Protein AF-A0A369AV70-F1 (afdb_monomer_lite)

pLDDT: mean 77.68, std 11.42, range [39.38, 92.25]

Foldseek 3Di:
DAPVVLLVVLLVLCVVLVPPCSVVVSVVLVVQLVVCVVVPDDSVVSVVPDDDSVVSSVVVCVVVVVVDPPPPVQPVVNVVCCVVVVVVVVVVVVVVVVVVVVVLVVLLVVLVVLLVLLVVLQVLLVVLVVVCVVDPPPVSNVVSNVSSVVSNVSSVVSVVVSVVSCVVSVVVVVVVVVVVVVVVVVVVPPD

Radius of gyration: 41.64 Å; chains: 1; bounding box: 65×22×122 Å

Secondary structure (DSSP, 8-state):
--HHHHHHHHHHHHHHTT-TTHHHHHHHHHHHHHHHHHTT--HHHHHHHSPPHHHHHHHHHHHTTTTS-------HHHHHHHHHHHHHHHHHHHHHHHHHHHHHHHHHHHHHHHHHHHHHHHHHHHHHHHGGGS---HHHHHHHHHHHHHHHHHHHHHHHHHHHHHHHHHHHHHHHHHHHHHHHHHHTT--

Sequence (191 aa):
MTKEHFLLSLEKELKQQQIENFTTYINYYDEIINDYMEDGYTELEALNKLDSIDQIVQTIKDENGLTETLAVKRNPMLIVLLIVGAPLWGSILISIILLLFSGLIILWCGPFILGALSFGGLLTGIVSLAGLVFNQQLFYIVTQLGVALIATAVGILLLLGTVYSTKYVGVFSKKIINTLQKVFSWKGGIF

Organism: NCBI:txid2738

Structure (mmCIF, N/CA/C/O backbone):
data_AF-A0A369AV70-F1
#
_entry.id   AF-A0A369AV70-F1
#
loop_
_atom_site.group_PDB
_atom_site.id
_atom_site.type_symbol
_atom_site.label_atom_id
_atom_site.label_alt_id
_atom_site.label_comp_id
_atom_site.label_asym_id
_atom_site.label_entity_id
_atom_site.label_seq_id
_atom_site.pdbx_PDB_ins_code
_atom_site.Cartn_x
_atom_site.Cartn_y
_atom_site.Cartn_z
_atom_site.occupancy
_atom_site.B_iso_or_equiv
_atom_site.auth_seq_id
_atom_site.auth_comp_id
_atom_site.auth_asym_id
_atom_site.auth_atom_id
_atom_site.pdbx_PDB_model_num
ATOM 1 N N . MET A 1 1 ? -28.610 -12.282 66.60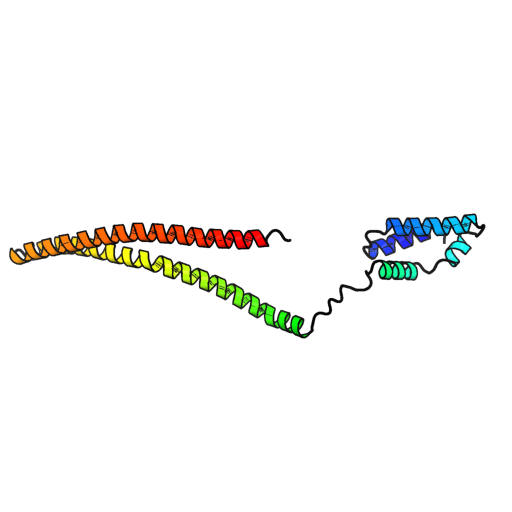7 1.00 59.03 1 MET A N 1
ATOM 2 C CA . MET A 1 1 ? -27.494 -11.912 65.708 1.00 59.03 1 MET A CA 1
ATOM 3 C C . MET A 1 1 ? -26.863 -10.670 66.318 1.00 59.03 1 MET A C 1
ATOM 5 O O . MET A 1 1 ? -27.627 -9.846 66.800 1.00 59.03 1 MET A O 1
ATOM 9 N N . THR A 1 2 ? -25.538 -10.571 66.414 1.00 76.25 2 THR A N 1
ATOM 10 C CA . THR A 1 2 ? -24.862 -9.352 66.903 1.00 76.25 2 THR A CA 1
ATOM 11 C C . THR A 1 2 ? -24.677 -8.354 65.763 1.00 76.25 2 THR A C 1
ATOM 13 O O . THR A 1 2 ? -24.597 -8.758 64.599 1.00 76.25 2 THR A O 1
ATOM 16 N N . LYS A 1 3 ? -24.582 -7.063 66.095 1.00 74.88 3 LYS A N 1
ATOM 17 C CA . LYS A 1 3 ? -24.381 -5.959 65.143 1.00 74.88 3 LYS A CA 1
ATOM 18 C C . LYS A 1 3 ? -23.229 -6.216 64.160 1.00 74.88 3 LYS A C 1
ATOM 20 O O . LYS A 1 3 ? -23.408 -6.118 62.948 1.00 74.88 3 LYS A O 1
ATOM 25 N N . GLU A 1 4 ? -22.073 -6.641 64.670 1.00 74.94 4 GLU A N 1
ATOM 26 C CA . GLU A 1 4 ? -20.885 -6.934 63.851 1.00 74.94 4 GLU A CA 1
ATOM 27 C C . GLU A 1 4 ? -21.135 -8.043 62.819 1.00 74.94 4 GLU A C 1
ATOM 29 O O . GLU A 1 4 ? -20.694 -7.962 61.674 1.00 74.94 4 GLU A O 1
ATOM 34 N N . HIS A 1 5 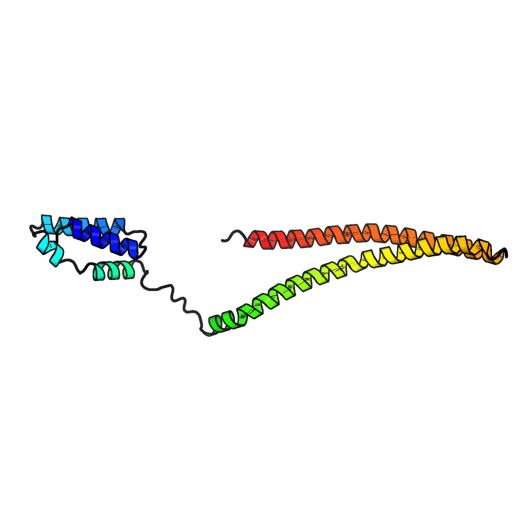? -21.897 -9.072 63.197 1.00 77.75 5 HIS A N 1
ATOM 35 C CA . HIS A 1 5 ? -22.207 -10.188 62.307 1.00 77.75 5 HIS A CA 1
ATOM 36 C C . HIS A 1 5 ? -23.163 -9.771 61.176 1.00 77.75 5 HIS A C 1
ATOM 38 O O . HIS A 1 5 ? -23.091 -10.316 60.072 1.00 77.75 5 HIS A O 1
ATOM 44 N N . PHE A 1 6 ? -24.059 -8.814 61.430 1.00 79.25 6 PHE A N 1
ATOM 45 C CA . PHE A 1 6 ? -24.961 -8.267 60.417 1.00 79.25 6 PHE A CA 1
ATOM 46 C C . PHE A 1 6 ? -24.194 -7.457 59.365 1.00 79.25 6 PHE A C 1
ATOM 48 O O . PHE A 1 6 ? -24.313 -7.743 58.174 1.00 79.25 6 PHE A O 1
ATOM 55 N N . LEU A 1 7 ? -23.335 -6.528 59.796 1.00 79.75 7 LEU A N 1
ATOM 56 C CA . LEU A 1 7 ? -22.554 -5.684 58.884 1.00 79.75 7 LEU A CA 1
ATOM 57 C C . LEU A 1 7 ? -21.557 -6.495 58.047 1.00 79.75 7 LEU A C 1
ATOM 59 O O . LEU A 1 7 ? -21.451 -6.267 56.846 1.00 79.75 7 LEU A O 1
ATOM 63 N N . LEU A 1 8 ? -20.903 -7.507 58.630 1.00 81.12 8 LEU A N 1
ATOM 64 C CA . LEU A 1 8 ? -20.026 -8.418 57.879 1.00 81.12 8 LEU A CA 1
ATOM 65 C C . LEU A 1 8 ? -20.783 -9.226 56.815 1.00 81.12 8 LEU A C 1
ATOM 67 O O . LEU A 1 8 ? -20.259 -9.485 55.730 1.00 81.12 8 LEU A O 1
ATOM 71 N N . SER A 1 9 ? -22.015 -9.637 57.121 1.00 80.31 9 SER A N 1
ATOM 72 C CA . SER A 1 9 ? -22.860 -10.373 56.175 1.00 80.31 9 SER A CA 1
ATOM 73 C C . SER A 1 9 ? -23.326 -9.463 55.033 1.00 80.31 9 SER A C 1
ATOM 75 O O . SER A 1 9 ? -23.262 -9.863 53.873 1.00 80.31 9 SER A O 1
ATOM 77 N N . LEU A 1 10 ? -23.703 -8.219 55.348 1.00 80.38 10 LEU A N 1
ATOM 78 C CA . LEU A 1 10 ? -24.058 -7.198 54.363 1.00 80.38 10 LEU A CA 1
ATOM 79 C C . LEU A 1 10 ? -22.861 -6.842 53.465 1.00 80.38 10 LEU A C 1
ATOM 81 O O . LEU A 1 10 ? -22.993 -6.807 52.246 1.00 80.38 10 LEU A O 1
ATOM 85 N N . GLU A 1 11 ? -21.666 -6.664 54.035 1.00 81.31 11 GLU A N 1
ATOM 86 C CA . GLU A 1 11 ? -20.443 -6.364 53.278 1.00 81.31 11 GLU A CA 1
ATOM 87 C C . GLU A 1 11 ? -20.113 -7.479 52.280 1.00 81.31 11 GLU A C 1
ATOM 89 O O . GLU A 1 11 ? -19.746 -7.214 51.132 1.00 81.31 11 GLU A O 1
ATOM 94 N N . LYS A 1 12 ? -20.260 -8.738 52.705 1.00 82.25 12 LYS A N 1
ATOM 95 C CA . LYS A 1 12 ? -20.006 -9.903 51.856 1.00 82.25 12 LYS A CA 1
ATOM 96 C C . LYS A 1 12 ? -20.959 -9.952 50.660 1.00 82.25 12 LYS A C 1
ATOM 98 O O . LYS A 1 12 ? -20.491 -10.156 49.540 1.00 82.25 12 LYS A O 1
ATOM 103 N N . GLU A 1 13 ? -22.251 -9.724 50.882 1.00 79.56 13 GLU A N 1
ATOM 104 C CA . GLU A 1 13 ? -23.256 -9.690 49.813 1.00 79.56 13 GLU A CA 1
ATOM 105 C C . GLU A 1 13 ? -23.037 -8.505 48.857 1.00 79.56 13 GLU A C 1
ATOM 107 O O . GLU A 1 13 ? -23.039 -8.680 47.637 1.00 79.56 13 GLU A O 1
ATOM 112 N N . LEU A 1 14 ? -22.737 -7.310 49.379 1.00 78.62 14 LEU A N 1
ATOM 113 C CA . LEU A 1 14 ? -22.451 -6.129 48.554 1.00 78.62 14 LEU A CA 1
ATOM 114 C C . LEU A 1 14 ? -21.181 -6.307 47.701 1.00 78.62 14 LEU A C 1
ATOM 116 O O . LEU A 1 14 ? -21.164 -5.923 46.528 1.00 78.62 14 LEU A O 1
ATOM 120 N N . LYS A 1 15 ? -20.134 -6.948 48.245 1.00 77.94 15 LYS A N 1
ATOM 121 C CA . LYS A 1 15 ? -18.927 -7.315 47.481 1.00 77.94 15 LYS A CA 1
ATOM 122 C C . LYS A 1 15 ? -19.215 -8.364 46.414 1.00 77.94 15 LYS A C 1
ATOM 124 O O . LYS A 1 15 ? -18.696 -8.255 45.304 1.00 77.94 15 LYS A O 1
ATOM 129 N N . GLN A 1 16 ? -20.041 -9.364 46.720 1.00 75.88 16 GLN A N 1
ATOM 130 C CA . GLN A 1 16 ? -20.446 -10.383 45.751 1.00 75.88 16 GLN A CA 1
ATOM 131 C C . GLN A 1 16 ? -21.220 -9.772 44.571 1.00 75.88 16 GLN A C 1
ATOM 133 O O . GLN A 1 16 ? -21.081 -10.240 43.442 1.00 75.88 16 GLN A O 1
ATOM 138 N N . GLN A 1 17 ? -21.970 -8.696 44.811 1.00 68.62 17 GLN A N 1
ATOM 139 C CA . GLN A 1 17 ? -22.721 -7.950 43.795 1.00 68.62 17 GLN A CA 1
ATOM 140 C C . GLN A 1 17 ? -21.906 -6.834 43.100 1.00 68.62 17 GLN A C 1
ATOM 142 O O . GLN A 1 17 ? -22.469 -6.106 42.288 1.00 68.62 17 GLN A O 1
ATOM 147 N N . GLN A 1 18 ? -20.596 -6.706 43.371 1.00 67.88 18 GLN A N 1
ATOM 148 C CA . GLN A 1 18 ? -19.682 -5.714 42.768 1.00 67.88 18 GLN A CA 1
ATOM 149 C C . GLN A 1 18 ? -20.112 -4.242 42.925 1.00 67.88 18 GLN A C 1
ATOM 151 O O . GLN A 1 18 ? -19.930 -3.429 42.020 1.00 67.88 18 GLN A O 1
ATOM 156 N N . ILE A 1 19 ? -20.665 -3.869 44.078 1.00 71.88 19 ILE A N 1
ATOM 157 C CA . ILE A 1 19 ? -21.069 -2.480 44.332 1.00 71.88 19 ILE A CA 1
ATOM 158 C C . ILE A 1 19 ? -19.840 -1.665 44.756 1.00 71.88 19 ILE A C 1
ATOM 160 O O . ILE A 1 19 ? -19.315 -1.868 45.847 1.00 71.88 19 ILE A O 1
ATOM 164 N N . GLU A 1 20 ? -19.372 -0.736 43.914 1.00 67.25 20 GLU A N 1
ATOM 165 C CA . GLU A 1 20 ? -18.152 0.058 44.176 1.00 67.25 20 GLU A CA 1
ATOM 166 C C . GLU A 1 20 ? -18.239 0.892 45.470 1.00 67.25 20 GLU A C 1
ATOM 168 O O . GLU A 1 20 ? -17.248 1.037 46.182 1.00 67.25 20 GLU A O 1
ATOM 173 N N . ASN A 1 21 ? -19.436 1.372 45.829 1.00 72.62 21 ASN A N 1
ATOM 174 C CA . ASN A 1 21 ? -19.671 2.237 46.993 1.00 72.62 21 ASN A CA 1
ATOM 175 C C . ASN A 1 21 ? -20.067 1.481 48.279 1.00 72.62 21 ASN A C 1
ATOM 177 O O . ASN A 1 21 ? -20.657 2.073 49.182 1.00 72.62 21 ASN A O 1
ATOM 181 N N . PHE A 1 22 ? -19.770 0.180 48.387 1.00 75.75 22 PHE A N 1
ATOM 182 C CA . PHE A 1 22 ? -20.224 -0.658 49.508 1.00 75.75 22 PHE A CA 1
ATOM 183 C C . PHE A 1 22 ? -19.857 -0.099 50.897 1.00 75.75 22 PHE A C 1
ATOM 185 O O . PHE A 1 22 ? -20.678 -0.161 51.806 1.00 75.75 22 PHE A O 1
ATOM 192 N N . THR A 1 23 ? -18.676 0.507 51.067 1.00 76.75 23 THR A N 1
ATOM 193 C CA . THR A 1 23 ? -18.229 1.088 52.349 1.00 76.75 23 THR A CA 1
ATOM 194 C C . THR A 1 23 ? -19.156 2.195 52.854 1.00 76.75 23 THR A C 1
ATOM 196 O O . THR A 1 23 ? -19.419 2.279 54.051 1.00 76.75 23 THR A O 1
ATOM 199 N N . THR A 1 24 ? -19.686 3.029 51.955 1.00 78.12 24 THR A N 1
ATOM 200 C CA . THR A 1 24 ? -20.618 4.106 52.320 1.00 78.12 24 THR A CA 1
ATOM 201 C C . THR A 1 24 ? -21.941 3.535 52.819 1.00 78.12 24 THR A C 1
ATOM 203 O O . THR A 1 24 ? -22.472 4.013 53.817 1.00 78.12 24 THR A O 1
ATOM 206 N N . TYR A 1 25 ? -22.436 2.470 52.182 1.00 78.94 25 TYR A N 1
ATOM 207 C CA . TYR A 1 25 ? -23.645 1.779 52.627 1.00 78.94 25 TYR A CA 1
ATOM 208 C C . TYR A 1 25 ? -23.448 1.094 53.980 1.00 78.94 25 TYR A C 1
ATOM 210 O O . TYR A 1 25 ? -24.301 1.215 54.850 1.00 78.94 25 TYR A O 1
ATOM 218 N N . ILE A 1 26 ? -22.307 0.433 54.197 1.00 82.50 26 ILE A N 1
ATOM 219 C CA . ILE A 1 26 ? -21.992 -0.183 55.494 1.00 82.50 26 ILE A CA 1
ATOM 220 C C . ILE A 1 26 ? -21.969 0.861 56.615 1.00 82.50 26 ILE A C 1
ATOM 222 O O . ILE A 1 26 ? -22.577 0.631 57.656 1.00 82.50 26 ILE A O 1
ATOM 226 N N . ASN A 1 27 ? -21.338 2.016 56.390 1.00 82.25 27 ASN A N 1
ATOM 227 C CA . ASN A 1 27 ? -21.299 3.093 57.381 1.00 82.25 27 ASN A CA 1
ATOM 228 C C . ASN A 1 27 ? -22.689 3.682 57.659 1.00 82.25 27 ASN A C 1
ATOM 230 O O . ASN A 1 27 ? -23.011 3.957 58.808 1.00 82.25 27 ASN A O 1
ATOM 234 N N . TYR A 1 28 ? -23.523 3.828 56.629 1.00 82.50 28 TYR A N 1
ATOM 235 C CA . TYR A 1 28 ? -24.895 4.314 56.777 1.00 82.50 28 TYR A CA 1
ATOM 236 C C . TYR A 1 28 ? -25.750 3.383 57.648 1.00 82.50 28 TYR A C 1
ATOM 238 O O . TYR A 1 28 ? -26.437 3.834 58.562 1.00 82.50 28 TYR A O 1
ATOM 246 N N . TYR A 1 29 ? -25.677 2.069 57.414 1.00 80.81 29 TYR A N 1
ATOM 247 C CA . TYR A 1 29 ? -26.393 1.106 58.252 1.00 80.81 29 TYR A CA 1
ATOM 248 C C . TYR A 1 29 ? -25.785 0.981 59.656 1.00 80.81 29 TYR A C 1
ATOM 250 O O . TYR A 1 29 ? -26.525 0.724 60.601 1.00 80.81 29 TYR A O 1
ATOM 258 N N . ASP A 1 30 ? -24.475 1.195 59.824 1.00 83.81 30 ASP A N 1
ATOM 259 C CA . ASP A 1 30 ? -23.851 1.283 61.149 1.00 83.81 30 ASP A CA 1
ATOM 260 C C . ASP A 1 30 ? -24.397 2.472 61.957 1.00 83.81 30 ASP A C 1
ATOM 262 O O . ASP A 1 30 ? -24.752 2.295 63.122 1.00 83.81 30 ASP A O 1
ATOM 266 N N . GLU A 1 31 ? -24.534 3.644 61.326 1.00 81.06 31 GLU A N 1
ATOM 267 C CA . GLU A 1 31 ? -25.100 4.865 61.918 1.00 81.06 31 GLU A CA 1
ATOM 268 C C . GLU A 1 31 ? -26.568 4.666 62.319 1.00 81.06 31 GLU A C 1
ATOM 270 O O . GLU A 1 31 ? -26.914 4.895 63.472 1.00 81.06 31 GLU A O 1
ATOM 275 N N . ILE A 1 32 ? -27.400 4.095 61.440 1.00 81.94 32 ILE A N 1
ATOM 276 C CA . ILE A 1 32 ? -28.806 3.785 61.763 1.00 81.94 32 ILE A CA 1
ATOM 277 C C . ILE A 1 32 ? -28.925 2.822 62.949 1.00 81.94 32 ILE A C 1
ATOM 279 O O . ILE A 1 32 ? -29.787 2.990 63.813 1.00 81.94 32 ILE A O 1
ATOM 283 N N . ILE A 1 33 ? -28.090 1.780 62.996 1.00 81.94 33 ILE A N 1
ATOM 284 C CA . ILE A 1 33 ? -28.121 0.829 64.113 1.00 81.94 33 ILE A CA 1
ATOM 285 C C . ILE A 1 33 ? -27.676 1.525 65.408 1.00 81.94 33 ILE A C 1
ATOM 287 O O . ILE A 1 33 ? -28.256 1.254 66.458 1.00 81.94 33 ILE A O 1
ATOM 291 N N . ASN A 1 34 ? -26.687 2.424 65.345 1.00 82.12 34 ASN A N 1
ATOM 292 C CA . ASN A 1 34 ? -26.257 3.222 66.495 1.00 82.12 34 ASN A CA 1
ATOM 293 C C . ASN A 1 34 ? -27.359 4.164 66.990 1.00 82.12 34 ASN A C 1
ATOM 295 O O . ASN A 1 34 ? -27.622 4.159 68.189 1.00 82.12 34 ASN A O 1
ATOM 299 N N . ASP A 1 35 ? -28.061 4.862 66.098 1.00 82.81 35 ASP A N 1
ATOM 300 C CA . ASP A 1 35 ? -29.184 5.738 66.454 1.00 82.81 35 ASP A CA 1
ATOM 301 C C . ASP A 1 35 ? -30.285 4.963 67.193 1.00 82.81 35 ASP A C 1
ATOM 303 O O . ASP A 1 35 ? -30.787 5.399 68.229 1.00 82.81 35 ASP A O 1
ATOM 307 N N . TYR A 1 36 ? -30.614 3.750 66.732 1.00 77.44 36 TYR A N 1
ATOM 308 C CA . TYR A 1 36 ? -31.575 2.901 67.440 1.00 77.44 36 TYR A CA 1
ATOM 309 C C . TYR A 1 36 ? -31.081 2.466 68.826 1.00 77.44 36 TYR A C 1
ATOM 311 O O . TYR A 1 36 ? -31.882 2.362 69.755 1.00 77.44 36 TYR A O 1
ATOM 319 N N . MET A 1 37 ? -29.785 2.214 68.999 1.00 77.94 37 MET A N 1
ATOM 320 C CA . MET A 1 37 ? -29.239 1.908 70.325 1.00 77.94 37 MET A CA 1
ATOM 321 C C . MET A 1 37 ? -29.229 3.139 71.244 1.00 77.94 37 MET A C 1
ATOM 323 O O . MET A 1 37 ? -29.483 2.995 72.441 1.00 77.94 37 MET A O 1
ATOM 327 N N . GLU A 1 38 ? -28.982 4.338 70.707 1.00 80.56 38 GLU A N 1
ATOM 328 C CA . GLU A 1 38 ? -29.036 5.602 71.457 1.00 80.56 38 GLU A CA 1
ATOM 329 C C . GLU A 1 38 ? -30.464 5.958 71.899 1.00 80.56 38 GLU A C 1
ATOM 331 O O . GLU A 1 38 ? -30.662 6.423 73.023 1.00 80.56 38 GLU A O 1
ATOM 336 N N . ASP A 1 39 ? -31.468 5.617 71.088 1.00 74.56 39 ASP A N 1
ATOM 337 C CA . ASP A 1 39 ? -32.894 5.722 71.425 1.00 74.56 39 ASP A CA 1
ATOM 338 C C . ASP A 1 39 ? -33.365 4.686 72.474 1.00 74.56 39 ASP A C 1
ATOM 340 O O . ASP A 1 39 ? -34.540 4.658 72.857 1.00 74.56 39 ASP A O 1
ATOM 344 N N . GLY A 1 40 ? -32.458 3.838 72.973 1.00 69.94 40 GLY A N 1
ATOM 345 C CA . GLY A 1 40 ? -32.709 2.891 74.060 1.00 69.94 40 GLY A CA 1
ATOM 346 C C . GLY A 1 40 ? -33.216 1.516 73.621 1.00 69.94 40 GLY A C 1
ATOM 347 O O . GLY A 1 40 ? -33.662 0.743 74.473 1.00 69.94 40 GLY A O 1
ATOM 348 N N . TYR A 1 41 ? -33.150 1.186 72.326 1.00 73.50 41 TYR A N 1
ATOM 349 C CA . TYR A 1 41 ? -33.472 -0.156 71.837 1.00 73.50 41 TYR A CA 1
ATOM 350 C C . TYR A 1 41 ? -32.304 -1.120 72.052 1.00 73.50 41 TYR A C 1
ATOM 352 O O . TYR A 1 41 ? -31.130 -0.762 71.952 1.00 73.50 41 TYR A O 1
ATOM 360 N N . THR A 1 42 ? -32.619 -2.387 72.316 1.00 72.75 42 THR A N 1
ATOM 361 C CA . THR A 1 42 ? -31.590 -3.434 72.361 1.00 72.75 42 THR A CA 1
ATOM 362 C C . THR A 1 42 ? -31.100 -3.773 70.947 1.00 72.75 42 THR A C 1
ATOM 364 O O . THR A 1 42 ? -31.857 -3.668 69.983 1.00 72.75 42 THR A O 1
ATOM 367 N N . GLU A 1 43 ? -29.852 -4.236 70.799 1.00 70.38 43 GLU A N 1
ATOM 368 C CA . GLU A 1 43 ? -29.265 -4.594 69.488 1.00 70.38 43 GLU A CA 1
ATOM 369 C C . GLU A 1 43 ? -30.163 -5.530 68.657 1.00 70.38 43 GLU A C 1
ATOM 371 O O . GLU A 1 43 ? -30.239 -5.428 67.434 1.00 70.38 43 GLU A O 1
ATOM 376 N N . LEU A 1 44 ? -30.875 -6.440 69.328 1.00 66.19 44 LEU A N 1
ATOM 377 C CA . LEU A 1 44 ? -31.789 -7.387 68.693 1.00 66.19 44 LEU A CA 1
ATOM 378 C C . LEU A 1 44 ? -33.069 -6.718 68.174 1.00 66.19 44 LEU A C 1
ATOM 380 O O . LEU A 1 44 ? -33.594 -7.143 67.150 1.00 66.19 44 LEU A O 1
ATOM 384 N N . GLU A 1 45 ? -33.568 -5.685 68.851 1.00 67.50 45 GLU A N 1
ATOM 385 C CA . GLU A 1 45 ? -34.747 -4.926 68.421 1.00 67.50 45 GLU A CA 1
ATOM 386 C C . GLU A 1 45 ? -34.417 -3.969 67.274 1.00 67.50 45 GLU A C 1
ATOM 388 O O . GLU A 1 45 ? -35.220 -3.841 66.351 1.00 67.50 45 GLU A O 1
ATOM 393 N N . ALA A 1 46 ? -33.226 -3.362 67.288 1.00 69.19 46 ALA A N 1
ATOM 394 C CA . ALA A 1 46 ? -32.731 -2.533 66.190 1.00 69.19 46 ALA A CA 1
ATOM 395 C C . ALA A 1 46 ? -32.605 -3.347 64.890 1.00 69.19 46 ALA A C 1
ATOM 397 O O . ALA A 1 46 ? -33.103 -2.943 63.842 1.00 69.19 46 ALA A O 1
ATOM 398 N N . LEU A 1 47 ? -32.028 -4.550 64.975 1.00 69.62 47 LEU A N 1
ATOM 399 C CA . LEU A 1 47 ? -31.894 -5.460 63.833 1.00 69.62 47 LEU A CA 1
ATOM 400 C C . LEU A 1 47 ? -33.237 -6.006 63.331 1.00 69.62 47 LEU A C 1
ATOM 402 O O . LEU A 1 47 ? -33.357 -6.304 62.150 1.00 69.62 47 LEU A O 1
ATOM 406 N N . ASN A 1 48 ? -34.241 -6.135 64.202 1.00 71.69 48 ASN A N 1
ATOM 407 C CA . ASN A 1 48 ? -35.582 -6.589 63.816 1.00 71.69 48 ASN A CA 1
ATOM 408 C C . ASN A 1 48 ? -36.428 -5.470 63.178 1.00 71.69 48 ASN A C 1
ATOM 410 O O . ASN A 1 48 ? -37.447 -5.748 62.550 1.00 71.69 48 ASN A O 1
ATOM 414 N N . LYS A 1 49 ? -36.031 -4.202 63.362 1.00 71.06 49 LYS A N 1
ATOM 415 C CA . LYS A 1 49 ? -36.611 -3.056 62.647 1.00 71.06 49 LYS A CA 1
ATOM 416 C C . LYS A 1 49 ? -36.005 -2.848 61.262 1.00 71.06 49 LYS A C 1
ATOM 418 O O . LYS A 1 49 ? -36.653 -2.218 60.431 1.00 71.06 49 LYS A O 1
ATOM 423 N N . LEU A 1 50 ? -34.790 -3.338 61.025 1.00 73.81 50 LEU A N 1
ATOM 424 C CA . LEU A 1 50 ? -34.187 -3.330 59.697 1.00 73.81 50 LEU A CA 1
ATOM 425 C C . LEU A 1 50 ? -34.805 -4.426 58.820 1.00 73.81 50 LEU A C 1
ATOM 427 O O . LEU A 1 50 ? -35.113 -5.523 59.287 1.00 73.81 50 LEU A O 1
ATOM 431 N N . ASP A 1 51 ? -34.948 -4.121 57.530 1.00 71.38 51 ASP A N 1
ATOM 432 C CA . ASP A 1 51 ? -35.296 -5.109 56.512 1.00 71.38 51 ASP A CA 1
ATOM 433 C C . ASP A 1 51 ? -34.218 -6.203 56.403 1.00 71.38 51 ASP A C 1
ATOM 435 O O . ASP A 1 51 ? -33.070 -6.048 56.833 1.00 71.38 51 ASP A O 1
ATOM 439 N N . SER A 1 52 ? -34.580 -7.342 55.808 1.00 75.69 52 SER A N 1
ATOM 440 C CA . SER A 1 52 ? -33.643 -8.458 55.638 1.00 75.69 52 SER A CA 1
ATOM 441 C C . SER A 1 52 ? -32.445 -8.044 54.775 1.00 75.69 52 SER A C 1
ATOM 443 O O . SER A 1 52 ? -32.582 -7.234 53.860 1.00 75.69 52 SER A O 1
ATOM 445 N N . ILE A 1 53 ? -31.274 -8.650 55.010 1.00 72.31 53 ILE A N 1
ATOM 446 C CA . ILE A 1 53 ? -30.031 -8.346 54.272 1.00 72.31 53 ILE A CA 1
ATOM 447 C C . ILE A 1 53 ? -30.257 -8.412 52.752 1.00 72.31 53 ILE A C 1
ATOM 449 O O . ILE A 1 53 ? -29.838 -7.511 52.032 1.00 72.31 53 ILE A O 1
ATOM 453 N N . ASP A 1 54 ? -30.995 -9.418 52.270 1.00 70.12 54 ASP A N 1
ATOM 454 C CA . ASP A 1 54 ? -31.352 -9.555 50.851 1.00 70.12 54 ASP A CA 1
ATOM 455 C C . ASP A 1 54 ? -32.186 -8.378 50.317 1.00 70.12 54 ASP A C 1
ATOM 457 O O . ASP A 1 54 ? -31.989 -7.939 49.185 1.00 70.12 54 ASP A O 1
ATOM 461 N N . GLN A 1 55 ? -33.109 -7.850 51.125 1.00 74.38 55 GLN A N 1
ATOM 462 C CA . GLN A 1 55 ? -33.958 -6.716 50.749 1.00 74.38 55 GLN A CA 1
ATOM 463 C C . GLN A 1 55 ? -33.150 -5.421 50.712 1.00 74.38 55 GLN A C 1
ATOM 465 O O . GLN A 1 55 ? -33.276 -4.655 49.765 1.00 74.38 55 GLN A O 1
ATOM 470 N N . ILE A 1 56 ? -32.266 -5.212 51.690 1.00 77.06 56 ILE A N 1
ATOM 471 C CA . ILE A 1 56 ? -31.346 -4.071 51.717 1.00 77.06 56 ILE A CA 1
ATOM 472 C C . ILE A 1 56 ? -30.446 -4.084 50.475 1.00 77.06 56 ILE A C 1
ATOM 474 O O . ILE A 1 56 ? -30.308 -3.070 49.794 1.00 77.06 56 ILE A O 1
ATOM 478 N N . VAL A 1 57 ? -29.879 -5.242 50.131 1.00 73.25 57 VAL A N 1
ATOM 479 C CA . VAL A 1 57 ? -29.039 -5.397 48.936 1.00 73.25 57 VAL A CA 1
ATOM 480 C C . VAL A 1 57 ? -29.836 -5.125 47.658 1.00 73.25 57 VAL A C 1
ATOM 482 O O . VAL A 1 57 ? -29.306 -4.481 46.754 1.00 73.25 57 VAL A O 1
ATOM 485 N N . GLN A 1 58 ? -31.098 -5.561 47.571 1.00 70.62 58 GLN A N 1
ATOM 486 C CA . GLN A 1 58 ? -31.964 -5.242 46.430 1.00 70.62 58 GLN A CA 1
ATOM 487 C C . GLN A 1 58 ? -32.279 -3.747 46.332 1.00 70.62 58 GLN A C 1
ATOM 489 O O . GLN A 1 58 ? -32.106 -3.180 45.258 1.00 70.62 58 GLN A O 1
ATOM 494 N N . THR A 1 59 ? -32.632 -3.089 47.435 1.00 74.88 59 THR A N 1
ATOM 495 C CA . THR A 1 59 ? -32.891 -1.641 47.461 1.00 74.88 59 THR A CA 1
ATOM 496 C C . THR A 1 59 ? -31.657 -0.844 47.034 1.00 74.88 59 THR A C 1
ATOM 498 O O . THR A 1 59 ? -31.754 0.034 46.181 1.00 74.88 59 THR A O 1
ATOM 501 N N . ILE A 1 60 ? -30.469 -1.199 47.539 1.00 75.25 60 ILE A N 1
ATOM 502 C CA . ILE A 1 60 ? -29.199 -0.564 47.144 1.00 75.25 60 ILE A CA 1
ATOM 503 C C . ILE A 1 60 ? -28.898 -0.802 45.655 1.00 75.25 60 ILE A C 1
ATOM 505 O O . ILE A 1 60 ? -28.320 0.055 44.980 1.00 75.25 60 ILE A O 1
ATOM 509 N N . LYS A 1 61 ? -29.261 -1.974 45.126 1.00 67.56 61 LYS A N 1
ATOM 510 C CA . LYS A 1 61 ? -29.092 -2.320 43.711 1.00 67.56 61 LYS A CA 1
ATOM 511 C C . LYS A 1 61 ? -30.026 -1.501 42.816 1.00 67.56 61 LYS A C 1
ATOM 513 O O . LYS A 1 61 ? -29.580 -1.013 41.776 1.00 67.56 61 LYS A O 1
ATOM 518 N N . ASP A 1 62 ? -31.267 -1.304 43.252 1.00 68.19 62 ASP A N 1
ATOM 519 C CA . ASP A 1 62 ? -32.261 -0.466 42.581 1.00 68.19 62 ASP A CA 1
ATOM 520 C C . ASP A 1 62 ? -31.837 1.013 42.591 1.00 68.19 62 ASP A C 1
ATOM 522 O O . ASP A 1 62 ? -31.844 1.658 41.542 1.00 68.19 62 ASP A O 1
ATOM 526 N N . GLU A 1 63 ? -31.380 1.536 43.736 1.00 67.81 63 GLU A N 1
ATOM 527 C CA . GLU A 1 63 ? -30.914 2.925 43.879 1.00 67.81 63 GLU A CA 1
ATOM 528 C C . GLU A 1 63 ? -29.647 3.228 43.069 1.00 67.81 63 GLU A C 1
ATOM 530 O O . GLU A 1 63 ? -29.540 4.295 42.464 1.00 67.81 63 GLU A O 1
ATOM 535 N N . ASN A 1 64 ? -28.697 2.289 43.000 1.00 61.97 64 ASN A N 1
ATOM 536 C CA . ASN A 1 64 ? -27.494 2.441 42.173 1.00 61.97 64 ASN A CA 1
ATOM 537 C C . ASN A 1 64 ? -27.747 2.197 40.674 1.00 61.97 64 ASN A C 1
ATOM 539 O O . ASN A 1 64 ? -26.804 2.239 39.882 1.00 61.97 64 ASN A O 1
ATOM 543 N N . GLY A 1 65 ? -28.988 1.908 40.262 1.00 53.53 65 GLY A N 1
ATOM 544 C CA . GLY A 1 65 ? -29.316 1.603 38.868 1.00 53.53 65 GLY A CA 1
ATOM 545 C C . GLY A 1 65 ? -28.673 0.308 38.354 1.00 53.53 65 GLY A C 1
ATOM 546 O O . GLY A 1 65 ? -28.542 0.118 37.147 1.00 53.53 65 GLY A O 1
ATOM 547 N N . LEU A 1 66 ? -28.269 -0.591 39.257 1.00 53.84 66 LEU A N 1
ATOM 548 C CA . LEU A 1 66 ? -27.657 -1.887 38.943 1.00 53.84 66 LEU A CA 1
ATOM 549 C C . LEU A 1 66 ? -28.703 -2.967 38.610 1.00 53.84 66 LEU A C 1
ATOM 551 O O . LEU A 1 66 ? -28.340 -4.076 38.206 1.00 53.84 66 LEU A O 1
ATOM 555 N N . THR A 1 67 ? -29.993 -2.669 38.782 1.00 46.88 67 THR A N 1
ATOM 556 C CA . THR A 1 67 ? -31.098 -3.601 38.491 1.00 46.88 67 THR A CA 1
ATOM 557 C C . THR A 1 67 ? -31.428 -3.703 37.010 1.00 46.88 67 THR A C 1
ATOM 559 O O . THR A 1 67 ? -32.052 -4.670 36.581 1.00 46.88 67 THR A O 1
ATOM 562 N N . GLU A 1 68 ? -30.904 -2.816 36.175 1.00 47.72 68 GLU A N 1
ATOM 563 C CA . GLU A 1 68 ? -30.982 -3.007 34.738 1.00 47.72 68 GLU A CA 1
ATOM 564 C C . GLU A 1 68 ? -29.576 -3.027 34.169 1.00 47.72 68 GLU A C 1
ATOM 566 O O . GLU A 1 68 ? -28.973 -1.999 33.865 1.00 47.72 68 GLU A O 1
ATOM 571 N N . THR A 1 69 ? -29.072 -4.248 33.952 1.00 45.16 69 THR A N 1
ATOM 572 C CA . THR A 1 69 ? -28.243 -4.529 32.778 1.00 45.16 69 THR A CA 1
ATOM 573 C C . THR A 1 69 ? -28.772 -3.659 31.661 1.00 45.16 69 THR A C 1
ATOM 575 O O . THR A 1 69 ? -29.896 -3.914 31.238 1.00 45.16 69 THR A O 1
ATOM 578 N N . LEU A 1 70 ? -28.020 -2.622 31.283 1.00 47.41 70 LEU A N 1
ATOM 579 C CA . LEU A 1 70 ? -28.388 -1.612 30.301 1.00 47.41 70 LEU A CA 1
ATOM 580 C C . LEU A 1 70 ? -29.282 -2.239 29.233 1.00 47.41 70 LEU A C 1
ATOM 582 O O . LEU A 1 70 ? -28.794 -2.811 28.252 1.00 47.41 70 LEU A O 1
ATOM 586 N N . ALA A 1 71 ? -30.598 -2.152 29.431 1.00 47.09 71 ALA A N 1
ATOM 587 C CA . ALA A 1 71 ? -31.574 -2.567 28.454 1.00 47.09 71 ALA A CA 1
ATOM 588 C C . ALA A 1 71 ? -31.614 -1.405 27.474 1.00 47.09 71 ALA A C 1
ATOM 590 O O . ALA A 1 71 ? -32.600 -0.689 27.330 1.00 47.09 71 ALA A O 1
ATOM 591 N N . VAL A 1 72 ? -30.471 -1.178 26.813 1.00 51.09 72 VAL A N 1
ATOM 592 C CA . VAL A 1 72 ? -30.399 -0.423 25.582 1.00 51.09 72 VAL A CA 1
ATOM 593 C C . VAL A 1 72 ? -31.498 -1.049 24.758 1.00 51.09 72 VAL A C 1
ATOM 595 O O . VAL A 1 72 ? -31.403 -2.230 24.419 1.00 51.09 72 VAL A O 1
ATOM 598 N N . LYS A 1 73 ? -32.567 -0.286 24.523 1.00 47.62 73 LYS A N 1
ATOM 599 C CA . LYS A 1 73 ? -33.699 -0.632 23.670 1.00 47.62 73 LYS A CA 1
ATOM 600 C C . LYS A 1 73 ? -33.147 -0.845 22.263 1.00 47.62 73 LYS A C 1
ATOM 602 O O . LYS A 1 73 ? -33.218 0.013 21.388 1.00 47.62 73 LYS A O 1
ATOM 607 N N . ARG A 1 74 ? -32.459 -1.967 22.078 1.00 54.84 74 ARG A N 1
ATOM 608 C CA . ARG A 1 74 ? -31.792 -2.353 20.854 1.00 54.84 74 ARG A CA 1
ATOM 609 C C . ARG A 1 74 ? -32.916 -2.808 19.966 1.00 54.84 74 ARG A C 1
ATOM 611 O O . ARG A 1 74 ? -33.543 -3.834 20.208 1.00 54.84 74 ARG A O 1
ATOM 618 N N . ASN A 1 75 ? -33.195 -1.980 18.971 1.00 62.22 75 ASN A N 1
ATOM 619 C CA . ASN A 1 75 ? -34.169 -2.283 17.944 1.00 62.22 75 ASN A CA 1
ATOM 620 C C . ASN A 1 75 ? -33.889 -3.720 17.454 1.00 62.22 75 ASN A C 1
ATOM 622 O O . ASN A 1 75 ? -32.755 -3.983 17.045 1.00 62.22 75 ASN A O 1
ATOM 626 N N . PRO A 1 76 ? -34.840 -4.669 17.515 1.00 65.25 76 PRO A N 1
ATOM 627 C CA . PRO A 1 76 ? -34.582 -6.062 17.133 1.00 65.25 76 PRO A CA 1
ATOM 628 C C . PRO A 1 76 ? -34.081 -6.152 15.686 1.00 65.25 76 PRO A C 1
ATOM 630 O O . PRO A 1 76 ? -33.234 -6.978 15.361 1.00 65.25 76 PRO A O 1
ATOM 633 N N . MET A 1 77 ? -34.495 -5.195 14.852 1.00 66.50 77 MET A N 1
ATOM 634 C CA . MET A 1 77 ? -33.964 -4.982 13.511 1.00 66.50 77 MET A CA 1
ATOM 635 C C . MET A 1 77 ? -32.456 -4.685 13.491 1.00 66.50 77 MET A C 1
ATOM 637 O O . MET A 1 77 ? -31.763 -5.220 12.641 1.00 66.50 77 MET A O 1
ATOM 641 N N . LEU A 1 78 ? -31.925 -3.889 14.428 1.00 67.44 78 LEU A N 1
ATOM 642 C CA . LEU A 1 78 ? -30.488 -3.611 14.549 1.00 67.44 78 LEU A CA 1
ATOM 643 C C . LEU A 1 78 ? -29.704 -4.834 15.020 1.00 67.44 78 LEU A C 1
ATOM 645 O O . LEU A 1 78 ? -28.585 -5.018 14.571 1.00 67.44 78 LEU A O 1
ATOM 649 N N . ILE A 1 79 ? -30.267 -5.673 15.893 1.00 68.00 79 ILE A N 1
ATOM 650 C CA . ILE A 1 79 ? -29.607 -6.905 16.357 1.00 68.00 79 ILE A CA 1
ATOM 651 C C . ILE A 1 79 ? -29.560 -7.941 15.235 1.00 68.00 79 ILE A C 1
ATOM 653 O O . ILE A 1 79 ? -28.508 -8.523 14.987 1.00 68.00 79 ILE A O 1
ATOM 657 N N . VAL A 1 80 ? -30.661 -8.123 14.503 1.00 69.75 80 VAL A N 1
ATOM 658 C CA . VAL A 1 80 ? -30.697 -8.982 13.310 1.00 69.75 80 VAL A CA 1
ATOM 659 C C . VAL A 1 80 ? -29.761 -8.434 12.233 1.00 69.75 80 VAL A C 1
ATOM 661 O O . VAL A 1 80 ? -28.982 -9.190 11.658 1.00 69.75 80 VAL A O 1
ATOM 664 N N . LEU A 1 81 ? -29.748 -7.116 12.020 1.00 67.12 81 LEU A N 1
ATOM 665 C CA . LEU A 1 81 ? -28.800 -6.456 11.125 1.00 67.12 81 LEU A CA 1
ATOM 666 C C . LEU A 1 81 ? -27.359 -6.537 11.640 1.00 67.12 81 LEU A C 1
ATOM 668 O O . LEU A 1 81 ? -26.452 -6.435 10.834 1.00 67.12 81 LEU A O 1
ATOM 672 N N . LEU A 1 82 ? -27.108 -6.744 12.933 1.00 68.00 82 LEU A N 1
ATOM 673 C CA . LEU A 1 82 ? -25.766 -6.950 13.481 1.00 68.00 82 LEU A CA 1
ATOM 674 C C . LEU A 1 82 ? -25.326 -8.415 13.360 1.00 68.00 82 LEU A C 1
ATOM 676 O O . LEU A 1 82 ? -24.164 -8.655 13.070 1.00 68.00 82 LEU A O 1
ATOM 680 N N . ILE A 1 83 ? -26.233 -9.386 13.518 1.00 70.56 83 ILE A N 1
ATOM 681 C CA . ILE A 1 83 ? -25.959 -10.822 13.320 1.00 70.56 83 ILE A CA 1
ATOM 682 C C . ILE A 1 83 ? -25.740 -11.136 11.836 1.00 70.56 83 ILE A C 1
ATOM 684 O O . ILE A 1 83 ? -24.772 -11.802 11.486 1.00 70.56 83 ILE A O 1
ATOM 688 N N . VAL A 1 84 ? -26.614 -10.634 10.960 1.00 64.25 84 VAL A N 1
ATOM 689 C CA . VAL A 1 84 ? -26.483 -10.778 9.499 1.00 64.25 84 VAL A CA 1
ATOM 690 C C . VAL A 1 84 ? -25.439 -9.800 8.967 1.00 64.25 84 VAL A C 1
ATOM 692 O O . VAL A 1 84 ? -24.713 -10.094 8.020 1.00 64.25 84 VAL A O 1
ATOM 695 N N . GLY A 1 85 ? -25.308 -8.645 9.617 1.00 61.34 85 GLY A N 1
ATOM 696 C CA . GLY A 1 85 ? -24.281 -7.663 9.315 1.00 61.34 85 GLY A CA 1
ATOM 697 C C . GLY A 1 85 ? -22.892 -8.138 9.681 1.00 61.34 85 GLY A C 1
ATOM 698 O O . GLY A 1 85 ? -21.981 -7.829 8.942 1.00 61.34 85 GLY A O 1
ATOM 699 N N . ALA A 1 86 ? -22.677 -8.882 10.766 1.00 67.94 86 ALA A N 1
ATOM 700 C CA . ALA A 1 86 ? -21.342 -9.322 11.182 1.00 67.94 86 ALA A CA 1
ATOM 701 C C . ALA A 1 86 ? -20.541 -9.998 10.043 1.00 67.94 86 ALA A C 1
ATOM 703 O O . ALA A 1 86 ? -19.414 -9.562 9.787 1.00 67.94 86 ALA A O 1
ATOM 704 N N . PRO A 1 87 ? -21.100 -10.962 9.281 1.00 73.88 87 PRO A N 1
ATOM 705 C CA . PRO A 1 87 ? -20.430 -11.492 8.091 1.00 73.88 87 PRO A CA 1
ATOM 706 C C . PRO A 1 87 ? -20.353 -10.489 6.919 1.00 73.88 87 PRO A C 1
ATOM 708 O O . PRO A 1 87 ? -19.382 -10.503 6.155 1.00 73.88 87 PRO A O 1
ATOM 711 N N . LEU A 1 88 ? -21.322 -9.575 6.778 1.00 72.25 88 LEU A N 1
ATOM 712 C CA . LEU A 1 88 ? -21.318 -8.525 5.744 1.00 72.25 88 LEU A CA 1
ATOM 713 C C . LEU A 1 88 ? -20.265 -7.430 5.995 1.00 72.25 88 LEU A C 1
ATOM 715 O O . LEU A 1 88 ? -19.565 -7.044 5.063 1.00 72.25 88 LEU A O 1
ATOM 719 N N . TRP A 1 89 ? -20.096 -6.956 7.230 1.00 77.25 89 TRP A N 1
ATOM 720 C CA . TRP A 1 89 ? -19.105 -5.952 7.626 1.00 77.25 89 TRP A CA 1
ATOM 721 C C . TRP A 1 89 ? -17.691 -6.471 7.386 1.00 77.25 89 TRP A C 1
ATOM 723 O O . TRP A 1 89 ? -16.856 -5.732 6.867 1.00 77.25 89 TRP A O 1
ATOM 733 N N . GLY A 1 90 ? -17.442 -7.752 7.685 1.00 80.06 90 GLY A N 1
ATOM 734 C CA . GLY A 1 90 ? -16.179 -8.411 7.360 1.00 80.06 90 GLY A CA 1
ATOM 735 C C . GLY A 1 90 ? -15.904 -8.409 5.855 1.00 80.06 90 GLY A C 1
ATOM 736 O O . GLY A 1 90 ? -14.830 -7.993 5.427 1.00 80.06 90 GLY A O 1
ATOM 737 N N . SER A 1 91 ? -16.902 -8.778 5.048 1.00 84.06 91 SER A N 1
ATOM 738 C CA . SER A 1 91 ? -16.792 -8.802 3.582 1.00 84.06 91 SER A CA 1
ATOM 739 C C . SER A 1 91 ? -16.573 -7.405 2.983 1.00 84.06 91 SER A C 1
ATOM 741 O O . SER A 1 91 ? -15.749 -7.235 2.089 1.00 84.06 91 SER A O 1
ATOM 743 N N . ILE A 1 92 ? -17.255 -6.381 3.504 1.00 83.31 92 ILE A N 1
ATOM 744 C CA . ILE A 1 92 ? -17.100 -4.982 3.075 1.00 83.31 92 ILE A CA 1
ATOM 745 C C . ILE A 1 92 ? -15.707 -4.457 3.431 1.00 83.31 92 ILE A C 1
ATOM 747 O O . ILE A 1 92 ? -15.050 -3.843 2.589 1.00 83.31 92 ILE A O 1
ATOM 751 N N . LEU A 1 93 ? -15.229 -4.725 4.650 1.00 84.06 93 LEU A N 1
ATOM 752 C CA . LEU A 1 93 ? -13.897 -4.312 5.087 1.00 84.06 93 LEU A CA 1
ATOM 753 C C . LEU A 1 93 ? -12.815 -4.950 4.208 1.00 84.06 93 LEU A C 1
ATOM 755 O O . LEU A 1 93 ? -11.934 -4.248 3.708 1.00 84.06 93 LEU A O 1
ATOM 759 N N . ILE A 1 94 ? -12.927 -6.260 3.960 1.00 83.50 94 ILE A N 1
ATOM 760 C CA . ILE A 1 94 ? -12.026 -6.986 3.061 1.00 83.50 94 ILE A CA 1
ATOM 761 C C . ILE A 1 94 ? -12.073 -6.379 1.656 1.00 83.50 94 ILE A C 1
ATOM 763 O O . ILE A 1 94 ? -11.027 -6.098 1.078 1.00 83.50 94 ILE A O 1
ATOM 767 N N . SER A 1 95 ? -13.264 -6.083 1.130 1.00 87.56 95 SER A N 1
ATOM 768 C CA . SER A 1 95 ? -13.416 -5.531 -0.215 1.00 87.56 95 SER A CA 1
ATOM 769 C C . SER A 1 95 ? -12.763 -4.154 -0.353 1.00 87.56 95 SER A C 1
ATOM 771 O O . SER A 1 95 ? -12.133 -3.884 -1.372 1.00 87.56 95 SER A O 1
ATOM 773 N N . ILE A 1 96 ? -12.864 -3.292 0.664 1.00 86.19 96 ILE A N 1
ATOM 774 C CA . ILE A 1 96 ? -12.202 -1.978 0.676 1.00 86.19 96 ILE A CA 1
ATOM 775 C C . ILE A 1 96 ? -10.677 -2.143 0.681 1.00 86.19 96 ILE A C 1
ATOM 777 O O . ILE A 1 96 ? -9.981 -1.449 -0.062 1.00 86.19 96 ILE A O 1
ATOM 781 N N . ILE A 1 97 ? -10.152 -3.080 1.475 1.00 85.44 97 ILE A N 1
ATOM 782 C CA . ILE A 1 97 ? -8.713 -3.378 1.527 1.00 85.44 97 ILE A CA 1
ATOM 783 C C . ILE A 1 97 ? -8.222 -3.888 0.167 1.00 85.44 97 ILE A C 1
ATOM 785 O O . ILE A 1 97 ? -7.221 -3.388 -0.348 1.00 85.44 97 ILE A O 1
ATOM 789 N N . LEU A 1 98 ? -8.942 -4.833 -0.447 1.00 87.56 98 LEU A N 1
ATOM 790 C CA . LEU A 1 98 ? -8.606 -5.345 -1.777 1.00 87.56 98 LEU A CA 1
ATOM 791 C C . LEU A 1 98 ? -8.661 -4.247 -2.841 1.00 87.56 98 LEU A C 1
ATOM 793 O O . LEU A 1 98 ? -7.805 -4.215 -3.721 1.00 87.56 98 LEU A O 1
ATOM 797 N 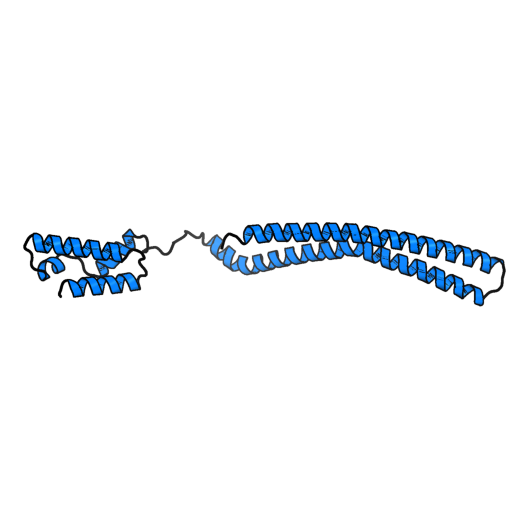N . LEU A 1 99 ? -9.629 -3.334 -2.763 1.00 87.88 99 LEU A N 1
ATOM 798 C CA . LEU A 1 99 ? -9.765 -2.238 -3.720 1.00 87.88 99 LEU A CA 1
ATOM 799 C C . LEU A 1 99 ? -8.602 -1.243 -3.606 1.00 87.88 99 LEU A C 1
ATOM 801 O O . LEU A 1 99 ? -8.034 -0.845 -4.623 1.00 87.88 99 LEU A O 1
ATOM 805 N N . LEU A 1 100 ? -8.180 -0.903 -2.384 1.00 85.38 100 LEU A N 1
ATOM 806 C CA . LEU A 1 100 ? -6.974 -0.099 -2.152 1.00 85.38 100 LEU A CA 1
ATOM 807 C C . LEU A 1 100 ? -5.719 -0.795 -2.693 1.00 85.38 100 LEU A C 1
ATOM 809 O O . LEU A 1 100 ? -4.885 -0.159 -3.340 1.00 85.38 100 LEU A O 1
ATOM 813 N N . PHE A 1 101 ? -5.602 -2.104 -2.465 1.00 84.44 101 PHE A N 1
ATOM 814 C CA . PHE A 1 101 ? -4.473 -2.893 -2.948 1.00 84.44 101 PHE A CA 1
ATOM 815 C C . PHE A 1 101 ? -4.446 -2.972 -4.480 1.00 84.44 101 PHE A C 1
ATOM 817 O O . PHE A 1 101 ? -3.405 -2.759 -5.098 1.00 84.44 101 PHE A O 1
ATOM 824 N N . SER A 1 102 ? -5.603 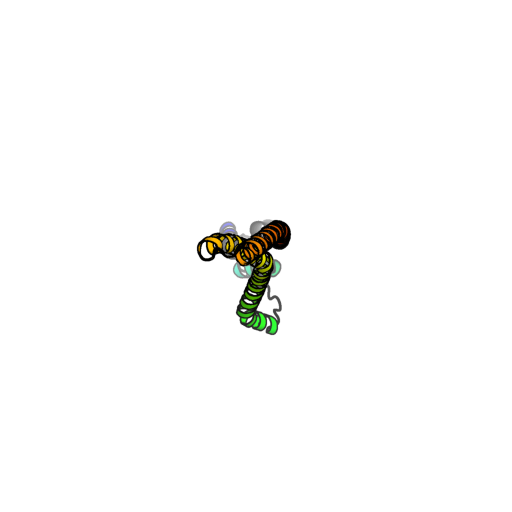-3.187 -5.107 1.00 88.94 102 SER A N 1
ATOM 825 C CA . SER A 1 102 ? -5.769 -3.170 -6.561 1.00 88.94 102 SER A CA 1
ATOM 826 C C . SER A 1 102 ? -5.375 -1.818 -7.157 1.00 88.94 102 SER A C 1
ATOM 828 O O . SER A 1 102 ? -4.580 -1.768 -8.097 1.00 88.94 102 SER A O 1
ATOM 830 N N . GLY A 1 103 ? -5.836 -0.713 -6.564 1.00 84.56 103 GLY A N 1
ATOM 831 C CA . GLY A 1 103 ? -5.448 0.633 -6.985 1.00 84.56 103 GLY A CA 1
ATOM 832 C C . GLY A 1 103 ? -3.936 0.862 -6.911 1.00 84.56 103 GLY A C 1
ATOM 833 O O . GLY A 1 103 ? -3.354 1.446 -7.826 1.00 84.56 103 GLY A O 1
ATOM 834 N N . LEU A 1 104 ? -3.276 0.344 -5.869 1.00 84.44 104 LEU A N 1
ATOM 835 C CA . LEU A 1 104 ? -1.822 0.424 -5.735 1.00 84.44 104 LEU A CA 1
ATOM 836 C C . LEU A 1 104 ? -1.092 -0.392 -6.815 1.00 84.44 104 LEU A C 1
ATOM 838 O O . LEU A 1 104 ? -0.103 0.087 -7.368 1.00 84.44 104 LEU A O 1
ATOM 842 N N . ILE A 1 105 ? -1.586 -1.587 -7.149 1.00 85.56 105 ILE A N 1
ATOM 843 C CA . ILE A 1 105 ? -1.023 -2.417 -8.225 1.00 85.56 105 ILE A CA 1
ATOM 844 C C . ILE A 1 105 ? -1.141 -1.702 -9.575 1.00 85.56 105 ILE A C 1
ATOM 846 O O . ILE A 1 105 ? -0.165 -1.622 -10.320 1.00 85.56 105 ILE A O 1
ATOM 850 N N . ILE A 1 106 ? -2.312 -1.136 -9.883 1.00 86.56 106 ILE A N 1
ATOM 851 C CA . ILE A 1 106 ? -2.549 -0.410 -11.140 1.00 86.56 106 ILE A CA 1
ATOM 852 C C . ILE A 1 106 ? -1.607 0.797 -11.249 1.00 86.56 106 ILE A C 1
ATOM 854 O O . ILE A 1 106 ? -1.016 1.025 -12.304 1.00 86.56 106 ILE A O 1
ATOM 858 N N . LEU A 1 107 ? -1.401 1.524 -10.146 1.00 85.69 107 LEU A N 1
ATOM 859 C CA . LEU A 1 107 ? -0.465 2.650 -10.073 1.00 85.69 107 LEU A CA 1
ATOM 860 C C . LEU A 1 107 ? 0.981 2.227 -10.408 1.00 85.69 107 LEU A C 1
ATOM 862 O O . LEU A 1 107 ? 1.708 2.965 -11.072 1.00 85.69 107 LEU A O 1
ATOM 866 N N . TRP A 1 108 ? 1.391 1.031 -9.980 1.00 84.12 108 TRP A N 1
ATOM 867 C CA . TRP A 1 108 ? 2.711 0.458 -10.270 1.00 84.12 108 TRP A CA 1
ATOM 868 C C . TRP A 1 108 ? 2.841 -0.140 -11.676 1.00 84.12 108 TRP A C 1
ATOM 870 O O . TRP A 1 108 ? 3.957 -0.290 -12.175 1.00 84.12 108 TRP A O 1
ATOM 880 N N . CYS A 1 109 ? 1.729 -0.426 -12.353 1.00 85.56 109 CYS A N 1
ATOM 881 C CA . CYS A 1 109 ? 1.738 -0.977 -13.706 1.00 85.56 109 CYS A CA 1
ATOM 882 C C . CYS A 1 109 ? 2.334 0.010 -14.728 1.00 85.56 109 CYS A C 1
ATOM 884 O O . CYS A 1 109 ? 3.102 -0.385 -15.602 1.00 85.56 109 CYS A O 1
ATOM 886 N N . GLY A 1 110 ? 2.070 1.312 -14.572 1.00 86.00 110 GLY A N 1
ATOM 887 C CA . GLY A 1 110 ? 2.626 2.365 -15.434 1.00 86.00 110 GLY A CA 1
ATOM 888 C C . GLY A 1 110 ? 4.161 2.346 -15.540 1.00 86.00 110 GLY A C 1
ATOM 889 O O . GLY A 1 110 ? 4.686 2.144 -16.638 1.00 86.00 110 GLY A O 1
ATOM 890 N N . PRO A 1 111 ? 4.910 2.520 -14.430 1.00 86.69 111 PRO A N 1
ATOM 891 C CA . PRO A 1 111 ? 6.370 2.439 -14.460 1.00 86.69 111 PRO A CA 1
ATOM 892 C C . PRO A 1 111 ? 6.878 1.049 -14.870 1.00 86.69 111 PRO A C 1
ATOM 894 O O . PRO A 1 111 ? 7.923 0.956 -15.508 1.00 86.69 111 PRO A O 1
ATOM 897 N N . PHE A 1 112 ? 6.140 -0.026 -14.575 1.00 86.50 112 PHE A N 1
ATOM 898 C CA . PHE A 1 112 ? 6.521 -1.374 -14.998 1.00 86.50 112 PHE A CA 1
ATOM 899 C C . PHE A 1 112 ? 6.520 -1.534 -16.528 1.00 86.50 112 PHE A C 1
ATOM 901 O O . PHE A 1 112 ? 7.491 -2.035 -17.093 1.00 86.50 112 PHE A O 1
ATOM 908 N N . ILE A 1 113 ? 5.480 -1.045 -17.213 1.00 88.38 113 ILE A N 1
ATOM 909 C CA . ILE A 1 113 ? 5.379 -1.090 -18.682 1.00 88.38 113 ILE A CA 1
ATOM 910 C C . ILE A 1 113 ? 6.489 -0.254 -19.329 1.00 88.38 113 ILE A C 1
ATOM 912 O O . ILE A 1 113 ? 7.149 -0.715 -20.260 1.00 88.38 113 ILE A O 1
ATOM 916 N N . LEU A 1 114 ? 6.731 0.957 -18.815 1.00 87.69 114 LEU A N 1
ATOM 917 C CA . LEU A 1 114 ? 7.813 1.829 -19.288 1.00 87.69 114 LEU A CA 1
ATOM 918 C C . LEU A 1 114 ? 9.189 1.164 -19.112 1.00 87.69 114 LEU A C 1
ATOM 920 O O . LEU A 1 114 ? 10.027 1.217 -20.014 1.00 87.69 114 LEU A O 1
ATOM 924 N N . GLY A 1 115 ? 9.407 0.484 -17.982 1.00 87.88 115 GLY A N 1
ATOM 925 C CA . GLY A 1 115 ? 10.627 -0.274 -17.712 1.00 87.88 115 GLY A CA 1
ATOM 926 C C . GLY A 1 115 ? 10.817 -1.445 -18.676 1.00 87.88 115 GLY A C 1
ATOM 927 O O . GLY A 1 115 ? 11.897 -1.601 -19.244 1.00 87.88 115 GLY A O 1
ATOM 928 N N . ALA A 1 116 ? 9.764 -2.227 -18.920 1.00 89.19 116 ALA A N 1
ATOM 929 C CA . ALA A 1 116 ? 9.802 -3.342 -19.865 1.00 89.19 116 ALA A CA 1
ATOM 930 C C . ALA A 1 116 ? 10.084 -2.870 -21.302 1.00 89.19 116 ALA A C 1
ATOM 932 O O . ALA A 1 116 ? 10.902 -3.464 -22.006 1.00 89.19 116 ALA A O 1
ATOM 933 N N . LEU A 1 117 ? 9.460 -1.764 -21.722 1.00 88.19 117 LEU A N 1
ATOM 934 C CA . LEU A 1 117 ? 9.671 -1.187 -23.048 1.00 88.19 117 LEU A CA 1
ATOM 935 C C . LEU A 1 117 ? 11.091 -0.629 -23.208 1.00 88.19 117 LEU A C 1
ATOM 937 O O . LEU A 1 117 ? 11.713 -0.816 -24.252 1.00 88.19 117 LEU A O 1
ATOM 941 N N . SER A 1 118 ? 11.629 -0.004 -22.159 1.00 90.00 118 SER A N 1
ATOM 942 C CA . SER A 1 118 ? 13.025 0.439 -22.116 1.00 90.00 118 SER A CA 1
ATOM 943 C C . SER A 1 118 ? 13.995 -0.729 -22.305 1.00 90.00 118 SER A C 1
ATOM 945 O O . SER A 1 118 ? 14.899 -0.654 -23.140 1.00 90.00 118 SER A O 1
ATOM 947 N N . PHE A 1 119 ? 13.768 -1.838 -21.597 1.00 89.25 119 PHE A N 1
ATOM 948 C CA . PHE A 1 119 ? 14.588 -3.039 -21.732 1.00 89.25 119 PHE A CA 1
ATOM 949 C C . PHE A 1 119 ? 14.516 -3.614 -23.153 1.00 89.25 119 PHE A C 1
ATOM 951 O O . PHE A 1 119 ? 15.545 -3.937 -23.740 1.00 89.25 119 PHE A O 1
ATOM 958 N N . GLY A 1 120 ? 13.321 -3.648 -23.752 1.00 89.56 120 GLY A N 1
ATOM 959 C CA . GLY A 1 120 ? 13.138 -4.021 -25.157 1.00 89.56 120 GLY A CA 1
ATOM 960 C C . GLY A 1 120 ? 13.906 -3.113 -26.126 1.00 89.56 120 GLY A C 1
ATOM 961 O O . GLY A 1 120 ? 14.589 -3.610 -27.019 1.00 89.56 120 GLY A O 1
ATOM 962 N N . GLY A 1 121 ? 13.867 -1.793 -25.930 1.00 87.62 121 GLY A N 1
ATOM 963 C CA . GLY A 1 121 ? 14.621 -0.826 -26.742 1.00 87.62 121 GLY A CA 1
ATOM 964 C C . GLY A 1 121 ? 16.142 -1.013 -26.657 1.00 87.62 121 GLY A C 1
ATOM 965 O O . GLY A 1 121 ? 16.845 -0.967 -27.664 1.00 87.62 121 GLY A O 1
ATOM 966 N N . LEU A 1 122 ? 16.661 -1.307 -25.464 1.00 90.00 122 LEU A N 1
ATOM 967 C CA . LEU A 1 122 ? 18.088 -1.585 -25.273 1.00 90.00 122 LEU A CA 1
ATOM 968 C C . LEU A 1 122 ? 18.503 -2.921 -25.903 1.00 90.00 122 LEU A C 1
ATOM 970 O O . LEU A 1 122 ? 19.507 -2.980 -26.613 1.00 90.00 122 LEU A O 1
ATOM 974 N N . LEU A 1 123 ? 17.716 -3.982 -25.695 1.00 90.94 123 LEU A N 1
ATOM 975 C CA . LEU A 1 123 ? 17.979 -5.301 -26.275 1.00 90.94 123 LEU A CA 1
ATOM 976 C C . LEU A 1 123 ? 17.937 -5.275 -27.801 1.00 90.94 123 LEU A C 1
ATOM 978 O O . LEU A 1 123 ? 18.827 -5.820 -28.448 1.00 90.94 123 LEU A O 1
ATOM 982 N N . THR A 1 124 ? 16.930 -4.621 -28.379 1.00 88.44 124 THR A N 1
ATOM 983 C CA . THR A 1 124 ? 16.822 -4.462 -29.836 1.00 88.44 124 THR A CA 1
ATOM 984 C C . THR A 1 124 ? 18.020 -3.706 -30.400 1.00 88.44 124 THR A C 1
ATOM 986 O O . THR A 1 124 ? 18.554 -4.116 -31.426 1.00 88.44 124 THR A O 1
ATOM 989 N N . GLY A 1 125 ? 18.526 -2.693 -29.693 1.00 87.31 125 GLY A N 1
ATOM 990 C CA . GLY A 1 125 ? 19.784 -2.027 -30.026 1.00 87.31 125 GLY A CA 1
ATOM 991 C C . GLY A 1 125 ? 20.991 -2.969 -30.102 1.00 87.31 125 GLY A C 1
ATOM 992 O O . GLY A 1 125 ? 21.738 -2.950 -31.080 1.00 87.31 125 GLY A O 1
ATOM 993 N N . ILE A 1 126 ? 21.156 -3.832 -29.096 1.00 87.94 126 ILE A N 1
ATOM 994 C CA . ILE A 1 126 ? 22.267 -4.796 -29.008 1.00 87.94 126 ILE A CA 1
ATOM 995 C C . ILE A 1 126 ? 22.156 -5.868 -30.101 1.00 87.94 126 ILE A C 1
ATOM 997 O O . ILE A 1 126 ? 23.128 -6.157 -30.800 1.00 87.94 126 ILE A O 1
ATOM 1001 N N . VAL A 1 127 ? 20.959 -6.433 -30.281 1.00 87.88 127 VAL A N 1
ATOM 1002 C CA . VAL A 1 127 ? 20.679 -7.440 -31.316 1.00 87.88 127 VAL A CA 1
ATOM 1003 C C . VAL A 1 127 ? 20.879 -6.852 -32.711 1.00 87.88 127 VAL A C 1
ATOM 1005 O O . VAL A 1 127 ? 21.425 -7.522 -33.588 1.00 87.88 127 VAL A O 1
ATOM 1008 N N . SER A 1 128 ? 20.506 -5.585 -32.909 1.00 84.75 128 SER A N 1
ATOM 1009 C CA . SER A 1 128 ? 20.718 -4.883 -34.172 1.00 84.75 128 SER A CA 1
ATOM 1010 C C . SER A 1 128 ? 22.207 -4.827 -34.532 1.00 84.75 128 SER A C 1
ATOM 1012 O O . SER A 1 128 ? 22.575 -5.145 -35.664 1.00 84.75 128 SER A O 1
ATOM 1014 N N . LEU A 1 129 ? 23.072 -4.539 -33.551 1.00 84.75 129 LEU A N 1
ATOM 1015 C CA . LEU A 1 129 ? 24.525 -4.502 -33.733 1.00 84.75 129 LEU A CA 1
ATOM 1016 C C . LEU A 1 129 ? 25.121 -5.889 -34.032 1.00 84.75 129 LEU A C 1
ATOM 1018 O O . LEU A 1 129 ? 25.980 -6.013 -34.901 1.00 84.75 129 LEU A O 1
ATOM 1022 N N . ALA A 1 130 ? 24.632 -6.944 -33.373 1.00 85.75 130 ALA A N 1
ATOM 1023 C CA . ALA A 1 130 ? 25.045 -8.322 -33.656 1.00 85.75 130 ALA A CA 1
ATOM 1024 C C . ALA A 1 130 ? 24.640 -8.781 -35.072 1.00 85.75 130 ALA A C 1
ATOM 1026 O O . ALA A 1 130 ? 25.370 -9.528 -35.725 1.00 85.75 130 ALA A O 1
ATOM 1027 N N . GLY A 1 131 ? 23.506 -8.287 -35.581 1.00 82.69 131 GLY A N 1
ATOM 1028 C CA . GLY A 1 131 ? 23.016 -8.562 -36.934 1.00 82.69 131 GLY A CA 1
ATOM 1029 C C . GLY A 1 131 ? 23.948 -8.094 -38.059 1.00 82.69 131 GLY A C 1
ATOM 1030 O O . GLY A 1 131 ? 23.863 -8.620 -39.168 1.00 82.69 131 GLY A O 1
ATOM 1031 N N . LEU A 1 132 ? 24.860 -7.154 -37.782 1.00 82.75 132 LEU A N 1
ATOM 1032 C CA . LEU A 1 132 ? 25.851 -6.648 -38.742 1.00 82.75 132 LEU A CA 1
ATOM 1033 C C . LEU A 1 132 ? 26.877 -7.711 -39.168 1.00 82.75 132 LEU A C 1
ATOM 1035 O O . LEU A 1 132 ? 27.456 -7.605 -40.244 1.00 82.75 132 LEU A O 1
ATOM 1039 N N . VAL A 1 133 ? 27.088 -8.753 -38.358 1.00 82.56 133 VAL A N 1
ATOM 1040 C CA . VAL A 1 133 ? 28.056 -9.826 -38.651 1.00 82.56 133 VAL A CA 1
ATOM 1041 C C . VAL A 1 133 ? 27.586 -10.720 -39.807 1.00 82.56 133 VAL A C 1
ATOM 1043 O O . VAL A 1 133 ? 28.405 -11.296 -40.519 1.00 82.56 133 VAL A O 1
ATOM 1046 N N . PHE A 1 134 ? 26.272 -10.817 -40.028 1.00 81.62 134 PHE A N 1
ATOM 1047 C CA . PHE A 1 134 ? 25.679 -11.752 -40.988 1.00 81.62 134 PHE A CA 1
ATOM 1048 C C . PHE A 1 134 ? 25.550 -11.201 -42.412 1.00 81.62 134 PHE A C 1
ATOM 1050 O O . PHE A 1 134 ? 25.325 -11.980 -43.337 1.00 81.62 134 PHE A O 1
ATOM 1057 N N . ASN A 1 135 ? 25.661 -9.884 -42.616 1.00 78.50 135 ASN A N 1
ATOM 1058 C CA . ASN A 1 135 ? 25.455 -9.287 -43.933 1.00 78.50 135 ASN A CA 1
ATOM 1059 C C . ASN A 1 135 ? 26.343 -8.052 -44.143 1.00 78.50 135 ASN A C 1
ATOM 1061 O O . ASN A 1 135 ? 26.273 -7.084 -43.391 1.00 78.50 135 ASN A O 1
ATOM 1065 N N . GLN A 1 136 ? 27.181 -8.101 -45.181 1.00 76.94 136 GLN A N 1
ATOM 1066 C CA . GLN A 1 136 ? 28.261 -7.135 -45.442 1.00 76.94 136 GLN A CA 1
ATOM 1067 C C . GLN A 1 136 ? 27.854 -6.028 -46.435 1.00 76.94 136 GLN A C 1
ATOM 1069 O O . GLN A 1 136 ? 28.665 -5.180 -46.803 1.00 76.94 136 GLN A O 1
ATOM 1074 N N . GLN A 1 137 ? 26.599 -6.022 -46.898 1.00 87.06 137 GLN A N 1
ATOM 1075 C CA . GLN A 1 137 ? 26.095 -5.002 -47.817 1.00 87.06 137 GLN A CA 1
ATOM 1076 C C . GLN A 1 137 ? 26.104 -3.621 -47.134 1.00 87.06 137 GLN A C 1
ATOM 1078 O O . GLN A 1 137 ? 25.449 -3.434 -46.109 1.00 87.06 137 GLN A O 1
ATOM 1083 N N . LEU A 1 138 ? 26.775 -2.625 -47.732 1.00 84.19 138 LEU A N 1
ATOM 1084 C CA . LEU A 1 138 ? 26.892 -1.268 -47.164 1.00 84.19 138 LEU A CA 1
ATOM 1085 C C . LEU A 1 138 ? 25.539 -0.653 -46.777 1.00 84.19 138 LEU A C 1
ATOM 1087 O O . LEU A 1 138 ? 25.416 -0.047 -45.716 1.00 84.19 138 LEU A O 1
ATOM 1091 N N . PHE A 1 139 ? 24.513 -0.848 -47.610 1.00 86.38 139 PHE A N 1
ATOM 1092 C CA . PHE A 1 139 ? 23.160 -0.365 -47.329 1.00 86.38 139 PHE A CA 1
ATOM 1093 C C . PHE A 1 139 ? 22.591 -0.957 -46.031 1.00 86.38 139 PHE A C 1
ATOM 1095 O O . PHE A 1 139 ? 22.096 -0.213 -45.190 1.00 86.38 139 PHE A O 1
ATOM 1102 N N . TYR A 1 140 ? 22.733 -2.273 -45.839 1.00 86.81 140 TYR A N 1
ATOM 1103 C CA . TYR A 1 140 ? 22.252 -2.976 -44.648 1.00 86.81 140 TYR A CA 1
ATOM 1104 C C . TYR A 1 140 ? 22.969 -2.495 -43.382 1.00 86.81 140 TYR A C 1
ATOM 1106 O O . TYR A 1 140 ? 22.328 -2.241 -42.364 1.00 86.81 140 TYR A O 1
ATOM 1114 N N . ILE A 1 141 ? 24.288 -2.295 -43.462 1.00 86.69 141 ILE A N 1
ATOM 1115 C CA . ILE A 1 141 ? 25.101 -1.822 -42.335 1.00 86.69 141 ILE A CA 1
ATOM 1116 C C . ILE A 1 141 ? 24.637 -0.436 -41.865 1.00 86.69 141 ILE A C 1
ATOM 1118 O O . ILE A 1 141 ? 24.426 -0.224 -40.670 1.00 86.69 141 ILE A O 1
ATOM 1122 N N . VAL A 1 142 ? 24.430 0.499 -42.798 1.00 89.31 142 VAL A N 1
ATOM 1123 C CA . VAL A 1 142 ? 24.010 1.873 -42.475 1.00 89.31 142 VAL A CA 1
ATOM 1124 C C . VAL A 1 142 ? 22.602 1.901 -41.877 1.00 89.31 142 VAL A C 1
ATOM 1126 O O . VAL A 1 142 ? 22.385 2.556 -40.856 1.00 89.31 142 VAL A O 1
ATOM 1129 N N . THR A 1 143 ? 21.648 1.167 -42.459 1.00 87.88 143 THR A N 1
ATOM 1130 C CA . THR A 1 143 ? 20.275 1.122 -41.931 1.00 87.88 143 THR A CA 1
ATOM 1131 C C . THR A 1 143 ? 20.221 0.495 -40.542 1.00 87.88 143 THR A C 1
ATOM 1133 O O . THR A 1 143 ? 19.529 1.001 -39.662 1.00 87.88 143 THR A O 1
ATOM 1136 N N . GLN A 1 144 ? 20.992 -0.568 -40.317 1.00 88.19 144 GLN A N 1
ATOM 1137 C CA . GLN A 1 144 ? 20.991 -1.316 -39.064 1.00 88.19 144 GLN A CA 1
ATOM 1138 C C . GLN A 1 144 ? 21.671 -0.539 -37.923 1.00 88.19 144 GLN A C 1
ATOM 1140 O O . GLN A 1 144 ? 21.195 -0.573 -36.786 1.00 88.19 144 GLN A O 1
ATOM 1145 N N . LEU A 1 145 ? 22.724 0.233 -38.223 1.00 88.56 145 LEU A N 1
ATOM 1146 C CA . LEU A 1 145 ? 23.308 1.191 -37.276 1.00 88.56 145 LEU A CA 1
ATOM 1147 C C . LEU A 1 145 ? 22.324 2.309 -36.910 1.00 88.56 145 LEU A C 1
ATOM 1149 O O . LEU A 1 145 ? 22.211 2.658 -35.736 1.00 88.56 145 LEU A O 1
ATOM 1153 N N . GLY A 1 146 ? 21.574 2.832 -37.886 1.00 88.81 146 GLY A N 1
ATOM 1154 C CA . GLY A 1 146 ? 20.523 3.820 -37.631 1.00 88.81 146 GLY A CA 1
ATOM 1155 C C . GLY A 1 146 ? 19.429 3.279 -36.707 1.00 88.81 146 GLY A C 1
ATOM 1156 O O . GLY A 1 146 ? 19.082 3.920 -35.716 1.00 88.81 146 GLY A O 1
ATOM 1157 N N . VAL A 1 147 ? 18.941 2.063 -36.976 1.00 88.38 147 VAL A N 1
ATOM 1158 C CA . VAL A 1 147 ? 17.953 1.380 -36.124 1.00 88.38 147 VAL A CA 1
ATOM 1159 C C . VAL A 1 147 ? 18.511 1.124 -34.725 1.00 88.38 147 VAL A C 1
ATOM 1161 O O . VAL A 1 147 ? 17.816 1.382 -33.746 1.00 88.38 147 VAL A O 1
ATOM 1164 N N . ALA A 1 148 ? 19.769 0.688 -34.608 1.00 89.75 148 ALA A N 1
ATOM 1165 C CA . ALA A 1 148 ? 20.406 0.465 -33.313 1.00 89.75 148 ALA A CA 1
ATOM 1166 C C . ALA A 1 148 ? 20.484 1.761 -32.487 1.00 89.75 148 ALA A C 1
ATOM 1168 O O . ALA A 1 148 ? 20.155 1.768 -31.300 1.00 89.75 148 ALA A O 1
ATOM 1169 N N . LEU A 1 149 ? 20.874 2.874 -33.112 1.00 92.25 149 LEU A N 1
ATOM 1170 C CA . LEU A 1 149 ? 21.018 4.162 -32.437 1.00 92.25 149 LEU A CA 1
ATOM 1171 C C . LEU A 1 149 ? 19.662 4.744 -32.010 1.00 92.25 149 LEU A C 1
ATOM 1173 O O . LEU A 1 149 ? 19.521 5.215 -30.885 1.00 92.25 149 LEU A O 1
ATOM 1177 N N . ILE A 1 150 ? 18.641 4.652 -32.866 1.00 91.88 150 ILE A N 1
ATOM 1178 C CA . ILE A 1 150 ? 17.284 5.108 -32.531 1.00 91.88 150 ILE A CA 1
ATOM 1179 C C . ILE A 1 150 ? 16.675 4.229 -31.431 1.00 91.88 150 ILE A C 1
ATOM 1181 O O . ILE A 1 150 ? 16.142 4.759 -30.458 1.00 91.88 150 ILE A O 1
ATOM 1185 N N . ALA A 1 151 ? 16.780 2.901 -31.537 1.00 89.88 151 ALA A N 1
ATOM 1186 C CA . ALA A 1 151 ? 16.218 1.974 -30.554 1.00 89.88 151 ALA A CA 1
ATOM 1187 C C . ALA A 1 151 ? 16.867 2.127 -29.170 1.00 89.88 151 ALA A C 1
ATOM 1189 O O . ALA A 1 151 ? 16.161 2.184 -28.161 1.00 89.88 151 ALA A O 1
ATOM 1190 N N . THR A 1 152 ? 18.194 2.285 -29.114 1.00 89.50 152 THR A N 1
ATOM 1191 C CA . THR A 1 152 ? 18.901 2.561 -27.853 1.00 89.50 152 THR A CA 1
ATOM 1192 C C . THR A 1 152 ? 18.552 3.933 -27.284 1.00 89.50 152 THR A C 1
ATOM 1194 O O . THR A 1 152 ? 18.289 4.030 -26.087 1.00 89.50 152 THR A O 1
ATOM 1197 N N . ALA A 1 153 ? 18.471 4.982 -28.110 1.00 90.56 153 ALA A N 1
ATOM 1198 C CA . ALA A 1 153 ? 18.077 6.317 -27.657 1.00 90.56 153 ALA A CA 1
ATOM 1199 C C . ALA A 1 153 ? 16.651 6.331 -27.079 1.00 90.56 153 ALA A C 1
ATOM 1201 O O . ALA A 1 153 ? 16.429 6.860 -25.988 1.00 90.56 153 ALA A O 1
ATOM 1202 N N . VAL A 1 154 ? 15.697 5.690 -27.763 1.00 90.50 154 VAL A N 1
ATOM 1203 C CA . VAL A 1 154 ? 14.322 5.520 -27.270 1.00 90.50 154 VAL A CA 1
ATOM 1204 C C . VAL A 1 154 ? 14.310 4.689 -25.985 1.00 90.50 154 VAL A C 1
ATOM 1206 O O . VAL A 1 154 ? 13.648 5.069 -25.021 1.00 90.50 154 VAL A O 1
ATOM 1209 N N . GLY A 1 155 ? 15.090 3.607 -25.920 1.00 89.81 155 GLY A N 1
ATOM 1210 C CA . GLY A 1 155 ? 15.231 2.782 -24.721 1.00 89.81 155 GLY A CA 1
ATOM 1211 C C . GLY A 1 155 ? 15.733 3.570 -23.507 1.00 89.81 155 GLY A C 1
ATOM 1212 O O . GLY A 1 155 ? 15.170 3.441 -22.419 1.00 89.81 155 GLY A O 1
ATOM 1213 N N . ILE A 1 156 ? 16.736 4.435 -23.688 1.00 90.31 156 ILE A N 1
ATOM 1214 C CA . ILE A 1 156 ? 17.283 5.302 -22.631 1.00 90.31 156 ILE A CA 1
ATOM 1215 C C . ILE A 1 156 ? 16.260 6.362 -22.202 1.00 90.31 156 ILE A C 1
ATOM 1217 O O . ILE A 1 156 ? 16.050 6.550 -21.005 1.00 90.31 156 ILE A O 1
ATOM 1221 N N . LEU A 1 157 ? 15.583 7.025 -23.146 1.00 90.88 157 LEU A N 1
ATOM 1222 C CA . LEU A 1 157 ? 14.533 8.003 -22.832 1.00 90.88 157 LEU A CA 1
ATOM 1223 C C . LEU A 1 157 ? 13.405 7.379 -22.003 1.00 90.88 157 LEU A C 1
ATOM 1225 O O . LEU A 1 157 ? 12.968 7.961 -21.008 1.00 90.88 157 LEU A O 1
ATOM 1229 N N . LEU A 1 158 ? 12.977 6.170 -22.369 1.00 89.38 158 LEU A N 1
ATOM 1230 C CA . LEU A 1 158 ? 11.981 5.413 -21.614 1.00 89.38 158 LEU A CA 1
ATOM 1231 C C . LEU A 1 158 ? 12.497 5.004 -20.232 1.00 89.38 158 LEU A C 1
ATOM 1233 O O . LEU A 1 158 ? 11.729 5.047 -19.276 1.00 89.38 158 LEU A O 1
ATOM 1237 N N . LEU A 1 159 ? 13.787 4.678 -20.094 1.00 89.06 159 LEU A N 1
ATOM 1238 C CA . LEU A 1 159 ? 14.409 4.373 -18.800 1.00 89.06 159 LEU A CA 1
ATOM 1239 C C . LEU A 1 159 ? 14.329 5.575 -17.858 1.00 89.06 159 LEU A C 1
ATOM 1241 O O . LEU A 1 159 ? 13.899 5.440 -16.711 1.00 89.06 159 LEU A O 1
ATOM 1245 N N . LEU A 1 160 ? 14.699 6.763 -18.351 1.00 87.88 160 LEU A N 1
ATOM 1246 C CA . LEU A 1 160 ? 14.553 8.002 -17.590 1.00 87.88 160 LEU A CA 1
ATOM 1247 C C . LEU A 1 160 ? 13.084 8.216 -17.212 1.00 87.88 160 LEU A C 1
ATOM 1249 O O . LEU A 1 160 ? 12.792 8.462 -16.040 1.00 87.88 160 LEU A O 1
ATOM 1253 N N . GLY A 1 161 ? 12.166 8.048 -18.169 1.00 84.69 161 GLY A N 1
ATOM 1254 C CA . GLY A 1 161 ? 10.722 8.099 -17.937 1.00 84.69 161 GLY A CA 1
ATOM 1255 C C . GLY A 1 161 ? 10.280 7.191 -16.785 1.00 84.69 161 GLY A C 1
ATOM 1256 O O . GLY A 1 161 ? 9.613 7.651 -15.861 1.00 84.69 161 GLY A O 1
ATOM 1257 N N . THR A 1 162 ? 10.742 5.940 -16.763 1.00 87.75 162 THR A N 1
ATOM 1258 C CA . THR A 1 162 ? 10.478 4.981 -15.683 1.00 87.75 162 THR A CA 1
ATOM 1259 C C . THR A 1 162 ? 10.988 5.466 -14.331 1.00 87.75 162 THR A C 1
ATOM 1261 O O . THR A 1 162 ? 10.266 5.365 -13.337 1.00 87.75 162 THR A O 1
ATOM 1264 N N . VAL A 1 163 ? 12.204 6.014 -14.256 1.00 85.75 163 VAL A N 1
ATOM 1265 C CA . VAL A 1 163 ? 12.777 6.519 -12.995 1.00 85.75 163 VAL A CA 1
ATOM 1266 C C . VAL A 1 163 ? 11.958 7.691 -12.452 1.00 85.75 163 VAL A C 1
ATOM 1268 O O . VAL A 1 163 ? 11.654 7.726 -11.255 1.00 85.75 163 VAL A O 1
ATOM 1271 N N . TYR A 1 164 ? 11.558 8.630 -13.313 1.00 87.06 164 TYR A N 1
ATOM 1272 C CA . TYR A 1 164 ? 10.694 9.740 -12.912 1.00 87.06 164 TYR A CA 1
ATOM 1273 C C . TYR A 1 164 ? 9.3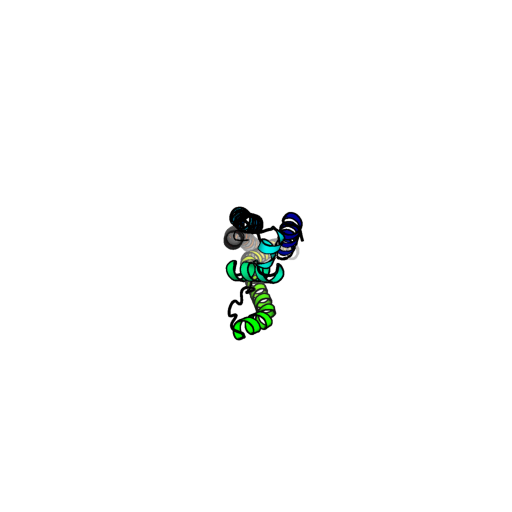16 9.239 -12.470 1.00 87.06 164 TYR A C 1
ATOM 1275 O O . TYR A 1 164 ? 8.895 9.548 -11.353 1.00 87.06 164 TYR A O 1
ATOM 1283 N N . SER A 1 165 ? 8.649 8.408 -13.276 1.00 81.00 165 SER A N 1
ATOM 1284 C CA . SER A 1 165 ? 7.346 7.828 -12.929 1.00 81.00 165 SER A CA 1
ATOM 1285 C C . SER A 1 165 ? 7.394 7.058 -11.611 1.00 81.00 165 SER A C 1
ATOM 1287 O O . SER A 1 165 ? 6.515 7.239 -10.775 1.00 81.00 165 SER A O 1
ATOM 1289 N N . THR A 1 166 ? 8.449 6.282 -11.357 1.00 85.50 166 THR A N 1
ATOM 1290 C CA . THR A 1 166 ? 8.607 5.526 -10.104 1.00 85.50 166 THR A CA 1
ATOM 1291 C C . THR A 1 166 ? 8.748 6.449 -8.893 1.00 85.50 166 THR A C 1
ATOM 1293 O O . THR A 1 166 ? 8.178 6.169 -7.839 1.00 85.50 166 THR A O 1
ATOM 1296 N N . LYS A 1 167 ? 9.445 7.588 -9.021 1.00 83.25 167 LYS A N 1
ATOM 1297 C CA . LYS A 1 167 ? 9.525 8.586 -7.939 1.00 83.25 167 LYS A CA 1
ATOM 1298 C C . LYS A 1 167 ? 8.157 9.194 -7.631 1.00 83.25 167 LYS A C 1
ATOM 1300 O O . LYS A 1 167 ? 7.782 9.256 -6.461 1.00 83.25 167 LYS A O 1
ATOM 1305 N N . TYR A 1 168 ? 7.400 9.600 -8.651 1.00 80.81 168 TYR A N 1
ATOM 1306 C CA . TYR A 1 168 ? 6.054 10.157 -8.465 1.00 80.81 168 TYR A CA 1
ATOM 1307 C C . TYR A 1 168 ? 5.095 9.140 -7.835 1.00 80.81 168 TYR A C 1
ATOM 1309 O O . TYR A 1 168 ? 4.453 9.439 -6.828 1.00 80.81 168 TYR A O 1
ATOM 1317 N N . VAL A 1 169 ? 5.061 7.920 -8.376 1.00 84.81 169 VAL A N 1
ATOM 1318 C CA . VAL A 1 169 ? 4.269 6.790 -7.866 1.00 84.81 169 VAL A CA 1
ATOM 1319 C C . VAL A 1 169 ? 4.660 6.456 -6.423 1.00 84.81 169 VAL A C 1
ATOM 1321 O O . VAL A 1 169 ? 3.790 6.281 -5.571 1.00 84.81 169 VAL A O 1
ATOM 1324 N N . GLY A 1 170 ? 5.958 6.443 -6.108 1.00 80.56 170 GLY A N 1
ATOM 1325 C CA . GLY A 1 170 ? 6.470 6.179 -4.765 1.00 80.56 170 GLY A CA 1
ATOM 1326 C C . GLY A 1 170 ? 6.078 7.248 -3.741 1.00 80.56 170 GLY A C 1
ATOM 1327 O O . GLY A 1 170 ? 5.659 6.913 -2.633 1.00 80.56 170 GLY A O 1
ATOM 1328 N N . VAL A 1 171 ? 6.162 8.534 -4.099 1.00 83.00 171 VAL A N 1
ATOM 1329 C CA . VAL A 1 171 ? 5.723 9.638 -3.225 1.00 83.00 171 VAL A CA 1
ATOM 1330 C C . VAL A 1 171 ? 4.212 9.592 -3.008 1.00 83.00 171 VAL A C 1
ATOM 1332 O O . VAL A 1 171 ? 3.746 9.742 -1.877 1.00 83.00 171 VAL A O 1
ATOM 1335 N N . PHE A 1 172 ? 3.442 9.343 -4.067 1.00 81.31 172 PHE A N 1
ATOM 1336 C CA . PHE A 1 172 ? 1.987 9.259 -3.989 1.00 81.31 172 PHE A CA 1
ATOM 1337 C C . PHE A 1 172 ? 1.523 8.069 -3.139 1.00 81.31 172 PHE A C 1
ATOM 1339 O O . PHE A 1 172 ? 0.690 8.237 -2.251 1.00 81.31 172 PHE A O 1
ATOM 1346 N N . SER A 1 173 ? 2.133 6.896 -3.328 1.00 82.62 173 SER A N 1
ATOM 1347 C CA . SER A 1 173 ? 1.887 5.708 -2.504 1.00 82.62 173 SER A CA 1
ATOM 1348 C C . SER A 1 173 ? 2.192 5.969 -1.024 1.00 82.62 173 SER A C 1
ATOM 1350 O O . SER A 1 173 ? 1.334 5.744 -0.169 1.00 82.62 173 SER A O 1
ATOM 1352 N N . LYS A 1 174 ? 3.356 6.559 -0.704 1.00 83.69 174 LYS A N 1
ATOM 1353 C CA . LYS A 1 174 ? 3.694 6.954 0.677 1.00 83.69 174 LYS A CA 1
ATOM 1354 C C . LYS A 1 174 ? 2.673 7.923 1.271 1.00 83.69 174 LYS A C 1
ATOM 1356 O O . LYS A 1 174 ? 2.322 7.795 2.440 1.00 83.69 174 LYS A O 1
ATOM 1361 N N . LYS A 1 175 ? 2.177 8.880 0.480 1.00 85.88 175 LYS A N 1
ATOM 1362 C CA . LYS A 1 175 ? 1.144 9.826 0.920 1.00 85.88 175 LYS A CA 1
ATOM 1363 C C . LYS A 1 175 ? -0.156 9.105 1.279 1.00 85.88 175 LYS A C 1
ATOM 1365 O O . LYS A 1 175 ? -0.709 9.382 2.338 1.00 85.88 175 LYS A O 1
ATOM 1370 N N . ILE A 1 176 ? -0.609 8.167 0.443 1.00 83.00 176 ILE A N 1
ATOM 1371 C CA . ILE A 1 176 ? -1.804 7.353 0.714 1.00 83.00 176 ILE A CA 1
ATOM 1372 C C . ILE A 1 176 ? -1.622 6.547 2.002 1.00 83.00 176 ILE A C 1
ATOM 1374 O O . ILE A 1 176 ? -2.479 6.605 2.881 1.00 83.00 176 ILE A O 1
ATOM 1378 N N . ILE A 1 177 ? -0.493 5.847 2.141 1.00 82.69 177 ILE A N 1
ATOM 1379 C CA . ILE A 1 177 ? -0.202 5.016 3.316 1.00 82.69 177 ILE A CA 1
ATOM 1380 C C . ILE A 1 177 ? -0.171 5.868 4.590 1.00 82.69 177 ILE A C 1
ATOM 1382 O O . ILE A 1 177 ? -0.821 5.515 5.570 1.00 82.69 177 ILE A O 1
ATOM 1386 N N . ASN A 1 178 ? 0.499 7.023 4.572 1.00 84.75 178 ASN A N 1
ATOM 1387 C CA . ASN A 1 178 ? 0.552 7.918 5.729 1.00 84.75 178 ASN A CA 1
ATOM 1388 C C . ASN A 1 178 ? -0.826 8.487 6.092 1.00 84.75 178 ASN A C 1
ATOM 1390 O O . ASN A 1 178 ? -1.132 8.646 7.272 1.00 84.75 178 ASN A O 1
ATOM 1394 N N . THR A 1 179 ? -1.672 8.799 5.107 1.00 81.88 179 THR A N 1
ATOM 1395 C CA . THR A 1 179 ? -3.050 9.238 5.368 1.00 81.88 179 THR A CA 1
ATOM 1396 C C . THR A 1 179 ? -3.879 8.111 5.981 1.00 81.88 179 THR A C 1
ATOM 1398 O O . THR A 1 179 ? -4.573 8.349 6.965 1.00 81.88 179 THR A O 1
ATOM 1401 N N . LEU A 1 180 ? -3.765 6.883 5.465 1.00 81.19 180 LEU A N 1
ATOM 1402 C CA . LEU A 1 180 ? -4.435 5.713 6.040 1.00 81.19 180 LEU A CA 1
ATOM 1403 C C . LEU A 1 180 ? -3.975 5.452 7.479 1.00 81.19 180 LEU A C 1
ATOM 1405 O O . LEU A 1 180 ? -4.811 5.257 8.357 1.00 81.19 180 LEU A O 1
ATOM 1409 N N . GLN A 1 181 ? -2.668 5.526 7.741 1.00 80.56 181 GLN A N 1
ATOM 1410 C CA . GLN A 1 181 ? -2.114 5.384 9.087 1.00 80.56 181 GLN A CA 1
ATOM 1411 C C . GLN A 1 181 ? -2.628 6.464 10.037 1.00 80.56 181 GLN A C 1
ATOM 1413 O O . GLN A 1 181 ? -3.016 6.127 11.147 1.00 80.56 181 GLN A O 1
ATOM 1418 N N . LYS A 1 182 ? -2.703 7.732 9.609 1.00 81.00 182 LYS A N 1
ATOM 1419 C CA . LYS A 1 182 ? -3.265 8.817 10.431 1.00 81.00 182 LYS A CA 1
ATOM 1420 C C . LYS A 1 182 ? -4.742 8.604 10.755 1.00 81.00 182 LYS A C 1
ATOM 1422 O O . LYS A 1 182 ? -5.157 8.829 11.887 1.00 81.00 182 LYS A O 1
ATOM 1427 N N . VAL A 1 183 ? -5.537 8.170 9.776 1.00 78.06 183 VAL A N 1
ATOM 1428 C CA . VAL A 1 183 ? -6.965 7.871 9.978 1.00 78.06 183 VAL A CA 1
ATOM 1429 C C . VAL A 1 183 ? -7.140 6.698 10.945 1.00 78.06 183 VAL A C 1
ATOM 1431 O O . VAL A 1 183 ? -8.021 6.732 11.803 1.00 78.06 183 VAL A O 1
ATOM 1434 N N . PHE A 1 184 ? -6.285 5.681 10.838 1.00 73.00 184 PHE A N 1
ATOM 1435 C CA . PHE A 1 184 ? -6.319 4.516 11.715 1.00 73.00 184 PHE A CA 1
ATOM 1436 C C . PHE A 1 184 ? -5.822 4.838 13.134 1.00 73.00 184 PHE A C 1
ATOM 1438 O O . PHE A 1 184 ? -6.480 4.479 14.105 1.00 73.00 184 PHE A O 1
ATOM 1445 N N . SER A 1 185 ? -4.724 5.588 13.276 1.00 71.38 185 SER A N 1
ATOM 1446 C CA . SER A 1 185 ? -4.173 5.984 14.578 1.00 71.38 185 SER A CA 1
ATOM 1447 C C . SER A 1 185 ? -5.074 6.966 15.326 1.00 71.38 185 SER A C 1
ATOM 1449 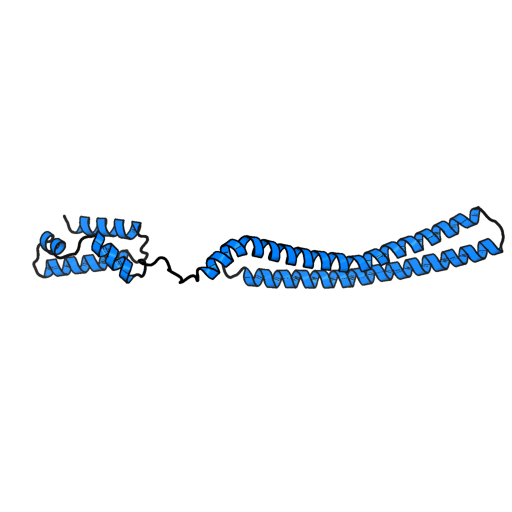O O . SER A 1 185 ? -5.127 6.924 16.548 1.00 71.38 185 SER A O 1
ATOM 1451 N N . TRP A 1 186 ? -5.818 7.826 14.620 1.00 57.03 186 TRP A N 1
ATOM 1452 C CA . TRP A 1 186 ? -6.794 8.732 15.238 1.00 57.03 186 TRP A CA 1
ATOM 1453 C C . TRP A 1 186 ? -7.996 7.984 15.838 1.00 57.03 186 TRP A C 1
ATOM 1455 O O . TRP A 1 186 ? -8.541 8.407 16.852 1.00 57.03 186 TRP A O 1
ATOM 1465 N N . LYS A 1 187 ? -8.374 6.833 15.268 1.00 53.47 187 LYS A N 1
ATOM 1466 C CA . LYS A 1 187 ? -9.414 5.952 15.828 1.00 53.47 187 LYS A CA 1
ATOM 1467 C C . LYS A 1 187 ? -8.908 4.981 16.902 1.00 53.47 187 LYS A C 1
ATOM 1469 O O . LYS A 1 187 ? -9.729 4.397 17.599 1.00 53.47 187 LYS A O 1
ATOM 1474 N N . GLY A 1 188 ? -7.593 4.814 17.048 1.00 49.84 188 GLY A N 1
ATOM 1475 C CA . GLY A 1 188 ? -6.976 3.942 18.054 1.00 49.84 188 GLY A CA 1
ATOM 1476 C C . GLY A 1 188 ? -6.827 4.559 19.451 1.00 49.84 188 GLY A C 1
ATOM 1477 O O . GLY A 1 188 ? -6.379 3.867 20.352 1.00 49.84 188 GLY A O 1
ATOM 1478 N N . GLY A 1 189 ? -7.183 5.835 19.641 1.00 44.69 189 GLY A N 1
ATOM 1479 C CA . GLY A 1 189 ? -7.100 6.533 20.933 1.00 44.69 189 GLY A CA 1
ATOM 1480 C C . GLY A 1 189 ? -8.391 6.533 21.760 1.00 44.69 189 GLY A C 1
ATOM 1481 O O . GLY A 1 189 ? -8.535 7.392 22.622 1.00 44.69 189 GLY A O 1
ATOM 1482 N N . ILE A 1 190 ? -9.352 5.653 21.455 1.00 46.28 190 ILE A N 1
ATOM 1483 C CA . ILE A 1 190 ? -10.680 5.621 22.104 1.00 46.28 190 ILE A CA 1
ATOM 1484 C C . ILE A 1 190 ? -11.009 4.244 22.708 1.00 46.28 190 ILE A C 1
ATOM 1486 O O . ILE A 1 190 ? -12.179 3.918 22.900 1.00 46.28 190 ILE A O 1
ATOM 1490 N N . PHE A 1 191 ? -9.992 3.430 22.989 1.00 39.38 191 PHE A N 1
ATOM 1491 C CA . PHE A 1 191 ? -10.131 2.219 23.797 1.00 39.38 191 PHE A CA 1
ATOM 1492 C C . PHE A 1 191 ? -9.178 2.285 24.980 1.00 39.38 191 PHE A C 1
ATOM 1494 O O . PHE A 1 191 ? -8.012 2.682 24.754 1.00 39.38 191 PHE A O 1
#